Protein AF-0000000085615303 (afdb_homodimer)

Organism: NCBI:txid586396

Structure (mmCIF, N/CA/C/O backbone):
data_AF-0000000085615303-model_v1
#
loop_
_entity.id
_entity.type
_entity.pdbx_description
1 polymer 'Uncharacterized protein'
#
loop_
_atom_site.group_PDB
_atom_site.id
_atom_site.type_symbol
_atom_site.label_atom_id
_atom_site.label_alt_id
_atom_site.label_comp_id
_atom_site.label_asym_id
_atom_site.label_entity_id
_atom_site.label_seq_id
_atom_site.pdbx_PDB_ins_code
_atom_site.Cartn_x
_atom_site.Cartn_y
_atom_site.Cartn_z
_atom_site.occupancy
_atom_site.B_iso_or_equiv
_atom_site.auth_seq_id
_atom_site.auth_comp_id
_atom_site.auth_asym_id
_atom_site.auth_atom_id
_atom_site.pdbx_PDB_model_num
ATOM 1 N N . MET A 1 1 ? 1.818 19.531 19.047 1 39.28 1 MET A N 1
ATOM 2 C CA . MET A 1 1 ? 3.213 19.734 19.422 1 39.28 1 MET A CA 1
ATOM 3 C C . MET A 1 1 ? 4.152 19.234 18.328 1 39.28 1 MET A C 1
ATOM 5 O O . MET A 1 1 ? 3.898 18.188 17.719 1 39.28 1 MET A O 1
ATOM 9 N N . TRP A 1 2 ? 4.891 20.141 17.766 1 49.38 2 TRP A N 1
ATOM 10 C CA . TRP A 1 2 ? 5.887 19.844 16.75 1 49.38 2 TRP A CA 1
ATOM 11 C C . TRP A 1 2 ? 6.887 18.812 17.25 1 49.38 2 TRP A C 1
ATOM 13 O O . TRP A 1 2 ? 7.312 18.859 18.406 1 49.38 2 TRP A O 1
ATOM 23 N N . PRO A 1 3 ? 6.941 17.688 16.609 1 50.22 3 PRO A N 1
ATOM 24 C CA . PRO A 1 3 ? 7.973 16.781 17.141 1 50.22 3 PRO A CA 1
ATOM 25 C C . PRO A 1 3 ? 9.344 17.453 17.234 1 50.22 3 PRO A C 1
ATOM 27 O O . PRO A 1 3 ? 9.656 18.344 16.438 1 50.22 3 PRO A O 1
ATOM 30 N N . SER A 1 4 ? 9.836 17.531 18.406 1 48.78 4 SER A N 1
ATOM 31 C CA . SER A 1 4 ? 11.227 17.953 18.516 1 48.78 4 SER A CA 1
ATOM 32 C C . SER A 1 4 ? 12.055 17.438 17.344 1 48.78 4 SER A C 1
ATOM 34 O O . SER A 1 4 ? 11.781 16.359 16.812 1 48.78 4 SER A O 1
ATOM 36 N N . ALA A 1 5 ? 12.727 18.344 16.594 1 49.09 5 ALA A N 1
ATOM 37 C CA . ALA A 1 5 ? 13.609 18 15.484 1 49.09 5 ALA A CA 1
ATOM 38 C C . ALA A 1 5 ? 14.109 16.562 15.602 1 49.09 5 ALA A C 1
ATOM 40 O O . ALA A 1 5 ? 14.328 15.891 14.594 1 49.09 5 ALA A O 1
ATOM 41 N N . ASP A 1 6 ? 14.133 16.141 16.859 1 51.16 6 ASP A N 1
ATOM 42 C CA . ASP A 1 6 ? 14.758 14.859 17.141 1 51.16 6 ASP A CA 1
ATOM 43 C C . ASP A 1 6 ? 13.742 13.727 17.078 1 51.16 6 ASP A C 1
ATOM 45 O O . ASP A 1 6 ? 14.109 12.547 17.141 1 51.16 6 ASP A O 1
ATOM 49 N N . SER A 1 7 ? 12.445 14.117 17.203 1 57.41 7 SER A N 1
ATOM 50 C CA . SER A 1 7 ? 11.508 13.008 17.297 1 57.41 7 SER A CA 1
ATOM 51 C C . SER A 1 7 ? 10.781 12.789 15.977 1 57.41 7 SER A C 1
ATOM 53 O O . SER A 1 7 ? 10.219 13.727 15.414 1 57.41 7 SER A O 1
ATOM 55 N N . GLY A 1 8 ? 11.234 12.047 15.164 1 70.75 8 GLY A N 1
ATOM 56 C CA . GLY A 1 8 ? 10.742 11.641 13.852 1 70.75 8 GLY A CA 1
ATOM 57 C C . GLY A 1 8 ? 9.266 11.312 13.844 1 70.75 8 GLY A C 1
ATOM 58 O O . GLY A 1 8 ? 8.789 10.586 12.969 1 70.75 8 GLY A O 1
ATOM 59 N N . LEU A 1 9 ? 8.383 11.797 14.977 1 75.19 9 LEU A N 1
ATOM 60 C CA . LEU A 1 9 ? 6.969 11.445 15.047 1 75.19 9 LEU A CA 1
ATOM 61 C C . LEU A 1 9 ? 6.09 12.68 14.859 1 75.19 9 LEU A C 1
ATOM 63 O O . LEU A 1 9 ? 6.32 13.711 15.492 1 75.19 9 LEU A O 1
ATOM 67 N N . LEU A 1 10 ? 5.184 12.703 13.938 1 80.44 10 LE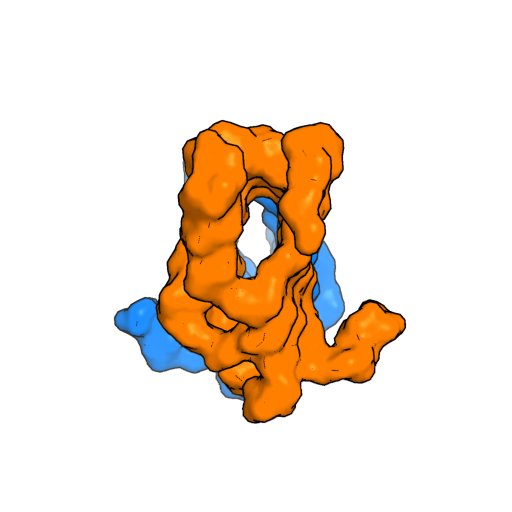U A N 1
ATOM 68 C CA . LEU A 1 10 ? 4.27 13.805 13.656 1 80.44 10 LEU A CA 1
ATOM 69 C C . LEU A 1 10 ? 2.828 13.312 13.586 1 80.44 10 LEU A C 1
ATOM 71 O O . LEU A 1 10 ? 2.557 12.266 13.008 1 80.44 10 LEU A O 1
ATOM 75 N N . GLN A 1 11 ? 1.933 13.969 14.391 1 78.25 11 GLN A N 1
ATOM 76 C CA . GLN A 1 11 ? 0.499 13.719 14.281 1 78.25 11 GLN A CA 1
ATOM 77 C C . GLN A 1 11 ? -0.22 14.922 13.672 1 78.25 11 GLN A C 1
ATOM 79 O O . GLN A 1 11 ? 0.031 16.062 14.055 1 78.25 11 GLN A O 1
ATOM 84 N N . ILE A 1 12 ? -0.945 14.656 12.586 1 78 12 ILE A N 1
ATOM 85 C CA . ILE A 1 12 ? -1.682 15.758 11.977 1 78 12 ILE A CA 1
ATOM 86 C C . ILE A 1 12 ? -3.172 15.422 11.93 1 78 12 ILE A C 1
ATOM 88 O O . ILE A 1 12 ? -3.547 14.266 11.719 1 78 12 ILE A O 1
ATOM 92 N N . GLU A 1 13 ? -4.141 16.266 12.414 1 66.31 13 GLU A N 1
ATOM 93 C CA . GLU A 1 13 ? -5.59 16.094 12.336 1 66.31 13 GLU A CA 1
ATOM 94 C C . GLU A 1 13 ? -6.109 16.391 10.938 1 66.31 13 GLU A C 1
ATOM 96 O O . GLU A 1 13 ? -7.07 15.766 10.484 1 66.31 13 GLU A O 1
ATOM 101 N N . VAL A 1 14 ? -5.672 17.562 10.312 1 63.22 14 VAL A N 1
ATOM 102 C CA . VAL A 1 14 ? -6.164 17.938 8.992 1 63.22 14 VAL A CA 1
ATOM 103 C C . VAL A 1 14 ? -4.984 18.25 8.078 1 63.22 14 VAL A C 1
ATOM 105 O O . VAL A 1 14 ? -3.957 18.766 8.523 1 63.22 14 VAL A O 1
ATOM 108 N N . ILE A 1 15 ? -5.051 17.781 6.809 1 61.06 15 ILE A N 1
ATOM 109 C CA . ILE A 1 15 ? -4.031 17.922 5.773 1 61.06 15 ILE A CA 1
ATOM 110 C C . ILE A 1 15 ? -3.516 19.359 5.754 1 61.06 15 ILE A C 1
ATOM 112 O O . ILE A 1 15 ? -2.309 19.578 5.648 1 61.06 15 ILE A O 1
ATOM 116 N N . ASP A 1 16 ? -4.504 20.25 5.852 1 61.53 16 ASP A N 1
ATOM 117 C CA . ASP A 1 16 ? -4.113 21.656 5.738 1 61.53 16 ASP A CA 1
ATOM 118 C C . ASP A 1 16 ? -3.123 22.047 6.832 1 61.53 16 ASP A C 1
ATOM 120 O O . ASP A 1 16 ? -2.348 22.984 6.672 1 61.53 16 ASP A O 1
ATOM 124 N N . SER A 1 17 ? -3.025 21.141 7.66 1 64.69 17 SER A N 1
ATOM 125 C CA . SER A 1 17 ? -2.279 21.469 8.867 1 64.69 17 SER A CA 1
ATOM 126 C C . SER A 1 17 ? -0.78 21.281 8.664 1 64.69 17 SER A C 1
ATOM 128 O O . SER A 1 17 ? 0.029 22 9.258 1 64.69 17 SER A O 1
ATOM 130 N N . LEU A 1 18 ? -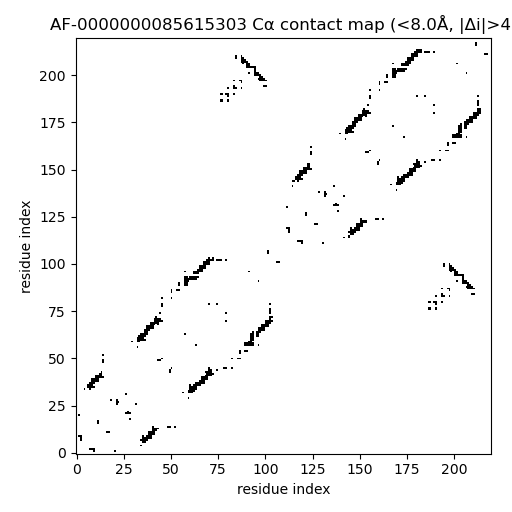0.361 20.422 7.699 1 72.69 18 LEU A N 1
ATOM 131 C CA . LEU A 1 18 ? 1.067 20.141 7.602 1 72.69 18 LEU A CA 1
ATOM 132 C C . LEU A 1 18 ? 1.823 21.359 7.066 1 72.69 18 LEU A C 1
ATOM 134 O O . LEU A 1 18 ? 2.848 21.75 7.629 1 72.69 18 LEU A O 1
ATOM 138 N N . GLN A 1 19 ? 1.248 21.938 6.039 1 71.94 19 GLN A N 1
ATOM 139 C CA . GLN A 1 19 ? 1.892 23.125 5.484 1 71.94 19 GLN A CA 1
ATOM 140 C C . GLN A 1 19 ? 1.914 24.266 6.5 1 71.94 19 GLN A C 1
ATOM 142 O O . GLN A 1 19 ? 2.936 24.938 6.668 1 71.94 19 GLN A O 1
ATOM 147 N N . LEU A 1 20 ? 0.772 24.422 7.098 1 73.12 20 LEU A N 1
ATOM 148 C CA . LEU A 1 20 ? 0.67 25.469 8.102 1 73.12 20 LEU A CA 1
ATOM 149 C C . LEU A 1 20 ? 1.646 25.234 9.242 1 73.12 20 LEU A C 1
ATOM 151 O O . LEU A 1 20 ? 2.299 26.172 9.719 1 73.12 20 LEU A O 1
ATOM 155 N N . LEU A 1 21 ? 1.754 23.984 9.57 1 73.88 21 LEU A N 1
ATOM 156 C CA . LEU A 1 21 ? 2.648 23.609 10.656 1 73.88 21 LEU A CA 1
ATOM 157 C C . LEU A 1 21 ? 4.102 23.875 10.281 1 73.88 21 LEU A C 1
ATOM 159 O O . LEU A 1 21 ? 4.852 24.469 11.062 1 73.88 21 LEU A O 1
ATOM 163 N N . LEU A 1 22 ? 4.488 23.547 9.094 1 79.69 22 LEU A N 1
ATOM 164 C CA . LEU A 1 22 ? 5.863 23.734 8.656 1 79.69 22 LEU A CA 1
ATOM 165 C C . LEU A 1 22 ? 6.18 25.219 8.5 1 79.69 22 LEU A C 1
ATOM 167 O O . LEU A 1 22 ? 7.266 25.672 8.875 1 79.69 22 LEU A O 1
ATOM 171 N N . GLU A 1 23 ? 5.246 25.922 8.031 1 78.81 23 GLU A N 1
ATOM 172 C CA . GLU A 1 23 ? 5.426 27.359 7.887 1 78.81 23 GLU A CA 1
ATOM 173 C C . GLU A 1 23 ? 5.562 28.031 9.25 1 78.81 23 GLU A C 1
ATOM 175 O O . GLU A 1 23 ? 6.418 28.906 9.43 1 78.81 23 GLU A O 1
ATOM 180 N N . ALA A 1 24 ? 4.73 27.625 10.125 1 77.31 24 ALA A N 1
ATOM 181 C CA . ALA A 1 24 ? 4.754 28.203 11.469 1 77.31 24 ALA A CA 1
ATOM 182 C C . ALA A 1 24 ? 6.09 27.938 12.156 1 77.31 24 ALA A C 1
ATOM 184 O O . ALA A 1 24 ? 6.598 28.781 12.891 1 77.31 24 ALA A O 1
ATOM 185 N N . GLU A 1 25 ? 6.711 26.828 11.836 1 78.38 25 GLU A N 1
ATOM 186 C CA . GLU A 1 25 ? 7.953 26.422 12.484 1 78.38 25 GLU A CA 1
ATOM 187 C C . GLU A 1 25 ? 9.172 26.891 11.695 1 78.38 25 GLU A C 1
ATOM 189 O O . GLU A 1 25 ? 10.297 26.812 12.18 1 78.38 25 GLU A O 1
ATOM 194 N N . GLY A 1 26 ? 8.844 27.391 10.508 1 83.06 26 GLY A N 1
ATOM 195 C CA . GLY A 1 26 ? 9.945 27.828 9.664 1 83.06 26 GLY A CA 1
ATOM 196 C C . GLY A 1 26 ? 10.812 26.688 9.172 1 83.06 26 GLY A C 1
ATOM 197 O O . GLY A 1 26 ? 12.031 26.844 9.016 1 83.06 26 GLY A O 1
ATOM 198 N N . VAL A 1 27 ? 10.328 25.562 9.203 1 80.19 27 VAL A N 1
ATOM 199 C CA . VAL A 1 27 ? 11.07 24.391 8.758 1 80.19 27 VAL A CA 1
ATOM 200 C C . VAL A 1 27 ? 10.703 24.062 7.309 1 80.19 27 VAL A C 1
ATOM 202 O O . VAL A 1 27 ? 9.523 23.922 6.98 1 80.19 27 VAL A O 1
ATOM 205 N N . PRO A 1 28 ? 11.734 24.016 6.496 1 84.25 28 PRO A N 1
ATOM 206 C CA . PRO A 1 28 ? 11.43 23.562 5.137 1 84.25 28 PRO A CA 1
ATOM 207 C C . PRO A 1 28 ? 10.898 22.125 5.094 1 84.25 28 PRO A C 1
ATOM 209 O O . PRO A 1 28 ? 11.383 21.266 5.832 1 84.25 28 PRO A O 1
ATOM 212 N N . ALA A 1 29 ? 9.914 21.922 4.258 1 79.19 29 ALA A N 1
ATOM 213 C CA . ALA A 1 29 ? 9.281 20.609 4.141 1 79.19 29 ALA A CA 1
ATOM 214 C C . ALA A 1 29 ? 10.32 19.531 3.83 1 79.19 29 ALA A C 1
ATOM 216 O O . ALA A 1 29 ? 10.312 18.469 4.441 1 79.19 29 ALA A O 1
ATOM 217 N N . ALA A 1 30 ? 11.219 19.859 2.926 1 81.31 30 ALA A N 1
ATOM 218 C CA . ALA A 1 30 ? 12.227 18.891 2.496 1 81.31 30 ALA A CA 1
ATOM 219 C C . ALA A 1 30 ? 13.086 18.438 3.672 1 81.31 30 ALA A C 1
ATOM 221 O O . ALA A 1 30 ? 13.383 17.25 3.812 1 81.31 30 ALA A O 1
ATOM 222 N N . SER A 1 31 ? 13.469 19.359 4.445 1 84.12 31 SER A N 1
ATOM 223 C CA . SER A 1 31 ? 14.281 19.047 5.613 1 84.12 31 SER A CA 1
ATOM 224 C C . SER A 1 31 ? 13.5 18.234 6.633 1 84.12 31 SER A C 1
ATOM 226 O O . SER A 1 31 ? 14.039 17.312 7.25 1 84.12 31 SER A O 1
ATOM 228 N N . PHE A 1 32 ? 12.273 18.594 6.73 1 83.44 32 PHE A N 1
ATOM 229 C CA . PHE A 1 32 ? 11.414 17.906 7.688 1 83.44 32 PHE A CA 1
ATOM 230 C C . PHE A 1 32 ? 11.242 16.438 7.301 1 83.44 32 PHE A C 1
ATOM 232 O O . PHE A 1 32 ? 11.453 15.539 8.125 1 83.44 32 PH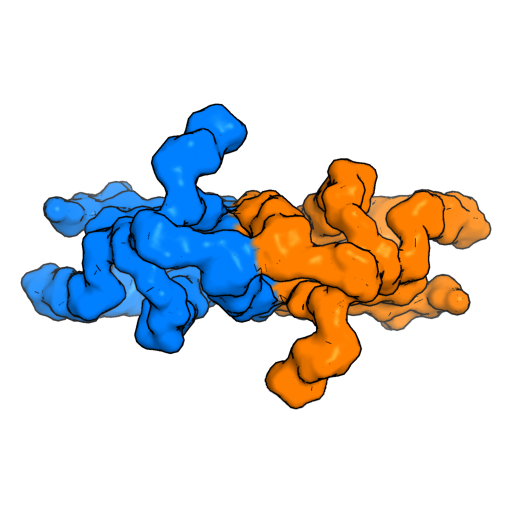E A O 1
ATOM 239 N N . PHE A 1 33 ? 11.031 16.203 6.117 1 86.44 33 PHE A N 1
ATOM 240 C CA . PHE A 1 33 ? 10.688 14.859 5.68 1 86.44 33 PHE A CA 1
ATOM 241 C C . PHE A 1 33 ? 11.922 13.969 5.625 1 86.44 33 PHE A C 1
ATOM 243 O O . PHE A 1 33 ? 11.812 12.742 5.684 1 86.44 33 PHE A O 1
ATOM 250 N N . GLN A 1 34 ? 13.023 14.602 5.551 1 86.44 34 GLN A N 1
ATOM 251 C CA . GLN A 1 34 ? 14.258 13.828 5.555 1 86.44 34 GLN A CA 1
ATOM 252 C C . GLN A 1 34 ? 14.461 13.117 6.887 1 86.44 34 GLN A C 1
ATOM 254 O O . GLN A 1 34 ? 15.18 12.117 6.961 1 86.44 34 GLN A O 1
ATOM 259 N N . CYS A 1 35 ? 13.789 13.688 7.93 1 87.75 35 CYS A N 1
ATOM 260 C CA . CYS A 1 35 ? 14.031 13.133 9.258 1 87.75 35 CYS A CA 1
ATOM 261 C C . CYS A 1 35 ? 12.766 12.492 9.812 1 87.75 35 CYS A C 1
ATOM 263 O O . CYS A 1 35 ? 12.773 11.961 10.93 1 87.75 35 CYS A O 1
ATOM 265 N N . LEU A 1 36 ? 11.758 12.516 9.125 1 89.88 36 LEU A N 1
ATOM 266 C CA . LEU A 1 36 ? 10.477 12.016 9.609 1 89.88 36 LEU A CA 1
ATOM 267 C C . LEU A 1 36 ? 10.484 10.5 9.719 1 89.88 36 LEU A C 1
ATOM 269 O O . LEU A 1 36 ? 10.844 9.805 8.758 1 89.88 36 LEU A O 1
ATOM 273 N N . GLU A 1 37 ? 10.094 9.992 10.875 1 93.5 37 GLU A N 1
ATOM 274 C CA . GLU A 1 37 ? 10.094 8.547 11.094 1 93.5 37 GLU A CA 1
ATOM 275 C C . GLU A 1 37 ? 8.672 8.008 11.227 1 93.5 37 GLU A C 1
ATOM 277 O O . GLU A 1 37 ? 8.398 6.875 10.82 1 93.5 37 GLU A O 1
ATOM 282 N N . GLU A 1 38 ? 7.805 8.766 11.852 1 93.5 38 GLU A N 1
ATOM 283 C CA . GLU A 1 38 ? 6.422 8.344 12.055 1 93.5 38 GLU A CA 1
ATOM 284 C C . GLU A 1 38 ? 5.457 9.508 11.852 1 93.5 38 GLU A C 1
ATOM 286 O O . GLU A 1 38 ? 5.727 10.633 12.289 1 93.5 38 GLU A O 1
ATOM 291 N N . LEU A 1 39 ? 4.402 9.297 11.156 1 91.62 39 LEU A N 1
ATOM 292 C CA . LEU A 1 39 ? 3.348 10.273 10.922 1 91.62 39 LEU A CA 1
ATOM 293 C C . LEU A 1 39 ? 1.972 9.656 11.141 1 91.62 39 LEU A C 1
ATOM 295 O O . LEU A 1 39 ? 1.726 8.516 10.727 1 91.62 39 LEU A O 1
ATOM 299 N N . CYS A 1 40 ? 1.11 10.398 11.805 1 90.5 40 CYS A N 1
ATOM 300 C CA . CYS A 1 40 ? -0.276 9.984 11.992 1 90.5 40 CYS A CA 1
ATOM 301 C C . CYS A 1 40 ? -1.236 11.023 11.422 1 90.5 40 CYS A C 1
ATOM 303 O O . CYS A 1 40 ? -1.195 12.195 11.812 1 90.5 40 CYS A O 1
ATOM 305 N N . MET A 1 41 ? -2.012 10.562 10.492 1 90.19 41 MET A N 1
ATOM 306 C CA . MET A 1 41 ? -3.082 11.391 9.938 1 90.19 41 MET A CA 1
ATOM 307 C C . MET A 1 41 ? -4.438 10.969 10.492 1 90.19 41 MET A C 1
ATOM 309 O O . MET A 1 41 ? -4.875 9.836 10.273 1 90.19 41 MET A O 1
ATOM 313 N N . ASN A 1 42 ? -5.039 11.867 11.18 1 88.44 42 ASN A N 1
ATOM 314 C CA . ASN A 1 42 ? -6.34 11.586 11.789 1 88.44 42 ASN A CA 1
ATOM 315 C C . ASN A 1 42 ? -7.477 12.211 10.984 1 88.44 42 ASN A C 1
ATOM 317 O O . ASN A 1 42 ? -7.324 13.297 10.43 1 88.44 42 ASN A O 1
ATOM 321 N N . GLY A 1 43 ? -8.539 11.516 11.023 1 88.12 43 GLY A N 1
ATOM 322 C CA . GLY A 1 43 ? -9.742 12.086 10.453 1 88.12 43 GLY A CA 1
ATOM 323 C C . GLY A 1 43 ? -9.68 12.219 8.945 1 88.12 43 GLY A C 1
ATOM 324 O O . GLY A 1 43 ? -10.203 13.18 8.375 1 88.12 43 GLY A O 1
ATOM 325 N N . CYS A 1 44 ? -9.016 11.32 8.258 1 91.19 44 CYS A N 1
ATOM 326 C CA . CYS A 1 44 ? -8.906 11.359 6.805 1 91.19 44 CYS A CA 1
ATOM 327 C C . CYS A 1 44 ? -10.258 11.125 6.148 1 91.19 44 CYS A C 1
ATOM 329 O O . CYS A 1 44 ? -10.969 10.18 6.5 1 91.19 44 CYS A O 1
ATOM 331 N N . GLN A 1 45 ? -10.594 11.953 5.16 1 91.75 45 GLN A N 1
ATOM 332 C CA . GLN A 1 45 ? -11.906 11.898 4.52 1 91.75 45 GLN A CA 1
ATOM 333 C C . GLN A 1 45 ? -11.805 11.352 3.102 1 91.75 45 GLN A C 1
ATOM 335 O O . GLN A 1 45 ? -12.797 11.32 2.367 1 91.75 45 GLN A O 1
ATOM 340 N N . GLY A 1 46 ? -10.609 10.984 2.662 1 92.25 46 GLY A N 1
ATOM 341 C CA . GLY A 1 46 ? -10.438 10.383 1.347 1 92.25 46 GLY A CA 1
ATOM 342 C C . GLY A 1 46 ? -10.352 11.414 0.232 1 92.25 46 GLY A C 1
ATOM 343 O O . GLY A 1 46 ? -10.68 11.117 -0.918 1 92.25 46 GLY A O 1
ATOM 344 N N . THR A 1 47 ? -9.953 12.578 0.556 1 91.62 47 THR A N 1
ATOM 345 C CA . THR A 1 47 ? -9.883 13.633 -0.451 1 91.62 47 THR A CA 1
ATOM 346 C C . THR A 1 47 ? -8.594 13.523 -1.26 1 91.62 47 THR A C 1
ATOM 348 O O . THR A 1 47 ? -7.621 12.922 -0.808 1 91.62 47 THR A O 1
ATOM 351 N N . GLN A 1 48 ? -8.617 14.203 -2.449 1 92.81 48 GLN A N 1
ATOM 352 C CA . GLN A 1 48 ? -7.43 14.234 -3.293 1 92.81 48 GLN A CA 1
ATOM 353 C C . GLN A 1 48 ? -6.281 14.953 -2.596 1 92.81 48 GLN A C 1
ATOM 355 O O . GLN A 1 48 ? -5.117 14.578 -2.754 1 92.81 48 GLN A O 1
ATOM 360 N N . VAL A 1 49 ? -6.594 15.984 -1.953 1 89.88 49 VAL A N 1
ATOM 361 C CA . VAL A 1 49 ? -5.566 16.734 -1.237 1 89.88 49 VAL A CA 1
ATOM 362 C C . VAL A 1 49 ? -4.859 15.812 -0.24 1 89.88 49 VAL A C 1
ATOM 364 O O . VAL A 1 49 ? -3.637 15.859 -0.1 1 89.88 49 VAL A O 1
ATOM 367 N N . GLU A 1 50 ? -5.598 14.984 0.433 1 91.44 50 GLU A N 1
ATOM 368 C CA . GLU A 1 50 ? -5.035 14.039 1.389 1 91.44 50 GLU A CA 1
ATOM 369 C C . GLU A 1 50 ? -4.199 12.977 0.683 1 91.44 50 GLU A C 1
ATOM 371 O O . GLU A 1 50 ? -3.111 12.625 1.147 1 91.44 50 GLU A O 1
ATOM 376 N N . LEU A 1 51 ? -4.684 12.578 -0.398 1 94.19 51 LEU A N 1
ATOM 377 C CA . LEU A 1 51 ? -3.926 11.617 -1.196 1 94.19 51 LEU A CA 1
ATOM 378 C C . LEU A 1 51 ? -2.588 12.203 -1.63 1 94.19 51 LEU A C 1
ATOM 380 O O . LEU A 1 51 ? -1.554 11.539 -1.544 1 94.19 51 LEU A O 1
ATOM 384 N N . ASP A 1 52 ? -2.59 13.383 -2.035 1 91.44 52 ASP A N 1
ATOM 385 C CA . ASP A 1 52 ? -1.369 14.055 -2.463 1 91.44 52 ASP A CA 1
ATOM 386 C C . ASP A 1 52 ? -0.382 14.195 -1.305 1 91.44 52 ASP A C 1
ATOM 388 O O . ASP A 1 52 ? 0.83 14.078 -1.498 1 91.44 52 ASP A O 1
ATOM 392 N N . LEU A 1 53 ? -0.913 14.453 -0.18 1 90.25 53 LEU A N 1
ATOM 393 C CA . LEU A 1 53 ? -0.043 14.547 0.988 1 90.25 53 LEU A CA 1
ATOM 394 C C . LEU A 1 53 ? 0.611 13.203 1.29 1 90.25 53 LEU A C 1
ATOM 396 O O . LEU A 1 53 ? 1.815 13.141 1.545 1 90.25 53 LEU A O 1
ATOM 400 N N . VAL A 1 54 ? -0.196 12.172 1.308 1 94.12 54 VAL A N 1
ATOM 401 C CA . VAL A 1 54 ? 0.344 10.844 1.548 1 94.12 54 VAL A CA 1
ATOM 402 C C . VAL A 1 54 ? 1.449 10.539 0.538 1 94.12 54 VAL A C 1
ATOM 404 O O . VAL A 1 54 ? 2.545 10.117 0.915 1 94.12 54 VAL A O 1
ATOM 407 N N . ARG A 1 55 ? 1.16 10.789 -0.728 1 95.25 55 ARG A N 1
ATOM 408 C CA . ARG A 1 55 ? 2.148 10.562 -1.778 1 95.25 55 ARG A CA 1
ATOM 409 C C . ARG A 1 55 ? 3.439 11.32 -1.485 1 95.25 55 ARG A C 1
ATOM 411 O O . ARG A 1 55 ? 4.531 10.742 -1.556 1 95.25 55 ARG A O 1
ATOM 418 N N . TRP A 1 56 ? 3.291 12.508 -1.195 1 91.69 56 TRP A N 1
ATOM 419 C CA . TRP A 1 56 ? 4.453 13.352 -0.935 1 91.69 56 TRP A CA 1
ATOM 420 C C . TRP A 1 56 ? 5.262 12.812 0.242 1 91.69 56 TRP A C 1
ATOM 422 O O . TRP A 1 56 ? 6.484 12.68 0.154 1 91.69 56 TRP A O 1
ATOM 432 N N . VAL A 1 57 ? 4.613 12.516 1.304 1 91.69 57 VAL A N 1
ATOM 433 C CA . VAL A 1 57 ? 5.289 12.078 2.52 1 91.69 57 VAL A CA 1
ATOM 434 C C . VAL A 1 57 ? 6.043 10.773 2.25 1 91.69 57 VAL A C 1
ATOM 436 O O . VAL A 1 57 ? 7.242 10.68 2.523 1 91.69 57 VAL A O 1
ATOM 439 N N . ILE A 1 58 ? 5.363 9.773 1.657 1 95.94 58 ILE A N 1
ATOM 440 C CA . ILE A 1 58 ? 5.965 8.445 1.542 1 95.94 58 ILE A CA 1
ATOM 441 C C . ILE A 1 58 ? 7.086 8.477 0.505 1 95.94 58 ILE A C 1
ATOM 443 O O . ILE A 1 58 ? 8.055 7.727 0.611 1 95.94 58 ILE A O 1
ATOM 447 N N . THR A 1 59 ? 7.008 9.391 -0.492 1 95.62 59 THR A N 1
ATOM 448 C CA . THR A 1 59 ? 8.031 9.445 -1.529 1 95.62 59 THR A CA 1
ATOM 449 C C . THR A 1 59 ? 9.195 10.328 -1.094 1 95.62 59 THR A C 1
ATOM 451 O O . THR A 1 59 ? 10.273 10.289 -1.702 1 95.62 59 THR A O 1
ATOM 454 N N . SER A 1 60 ? 9.023 11.062 -0.018 1 92.25 60 SER A N 1
ATOM 455 C CA . SER A 1 60 ? 10.062 12.031 0.327 1 92.25 60 SER A CA 1
ATOM 456 C C . SER A 1 60 ? 10.742 11.664 1.641 1 92.25 60 SER A C 1
ATOM 458 O O . SER A 1 60 ? 11.812 12.203 1.962 1 92.25 60 SER A O 1
ATOM 460 N N . SER A 1 61 ? 10.133 10.828 2.361 1 93.62 61 SER A N 1
ATOM 461 C CA . SER A 1 61 ? 10.641 10.531 3.693 1 93.62 61 SER A CA 1
ATOM 462 C C . SER A 1 61 ? 11.516 9.273 3.686 1 93.62 61 SER A C 1
ATOM 464 O O . SER A 1 61 ? 11.016 8.164 3.883 1 93.62 61 SER A O 1
ATOM 466 N N . ARG A 1 62 ? 12.75 9.461 3.672 1 94.88 62 ARG A N 1
ATOM 467 C CA . ARG A 1 62 ? 13.695 8.359 3.508 1 94.88 62 ARG A CA 1
ATOM 468 C C . ARG A 1 62 ? 13.859 7.574 4.805 1 94.88 62 ARG A C 1
ATOM 470 O O . ARG A 1 62 ? 14.367 6.453 4.797 1 94.88 62 ARG A O 1
ATOM 477 N N . ARG A 1 63 ? 13.438 8.125 5.859 1 95.44 63 ARG A N 1
ATOM 478 C CA . ARG A 1 63 ? 13.602 7.461 7.152 1 95.44 63 ARG A CA 1
ATOM 479 C C . ARG A 1 63 ? 12.258 6.984 7.691 1 95.44 63 ARG A C 1
ATOM 481 O O . ARG A 1 63 ? 12.172 6.484 8.812 1 95.44 63 ARG A O 1
ATOM 488 N N . LEU A 1 64 ? 11.234 7.168 6.973 1 95.81 64 LEU A N 1
ATOM 489 C CA . LEU A 1 64 ? 9.898 6.805 7.426 1 95.81 64 LEU A CA 1
ATOM 490 C C . LEU A 1 64 ? 9.836 5.324 7.789 1 95.81 64 LEU A C 1
ATOM 492 O O . LEU A 1 64 ? 10.312 4.473 7.039 1 95.81 64 LEU A O 1
ATOM 496 N N . ARG A 1 65 ? 9.25 5.066 8.922 1 96.94 65 ARG A N 1
ATOM 497 C CA . ARG A 1 65 ? 9.039 3.691 9.367 1 96.94 65 ARG A CA 1
ATOM 498 C C . ARG A 1 65 ? 7.555 3.344 9.383 1 96.94 65 ARG A C 1
ATOM 500 O O . ARG A 1 65 ? 7.168 2.225 9.047 1 96.94 65 ARG A O 1
ATOM 507 N N . ARG A 1 66 ? 6.801 4.402 9.812 1 96.19 66 ARG A N 1
ATOM 508 C CA . ARG A 1 66 ? 5.371 4.133 9.922 1 96.19 66 ARG A CA 1
ATOM 509 C C . ARG A 1 66 ? 4.555 5.379 9.586 1 96.19 66 ARG A C 1
ATOM 511 O O . ARG A 1 66 ? 4.867 6.477 10.055 1 96.19 66 ARG A O 1
ATOM 518 N N . MET A 1 67 ? 3.545 5.234 8.836 1 95.62 67 MET A N 1
ATOM 519 C CA . MET A 1 67 ? 2.496 6.227 8.617 1 95.62 67 MET A CA 1
ATOM 520 C C . MET A 1 67 ? 1.125 5.648 8.953 1 95.62 67 MET A C 1
ATOM 522 O O . MET A 1 67 ? 0.728 4.621 8.398 1 95.62 67 MET A O 1
ATOM 526 N N . TYR A 1 68 ? 0.487 6.266 9.836 1 94 68 TYR A N 1
ATOM 527 C CA . TYR A 1 68 ? -0.864 5.883 10.234 1 94 68 TYR A CA 1
ATOM 528 C C . TYR A 1 68 ? -1.901 6.781 9.57 1 94 68 TYR A C 1
ATOM 530 O O . TYR A 1 68 ? -1.811 8.008 9.648 1 94 68 TYR A O 1
ATOM 538 N N . ILE A 1 69 ? -2.771 6.16 8.961 1 95.06 69 ILE A N 1
ATOM 539 C CA . ILE A 1 69 ? -3.898 6.859 8.352 1 95.06 69 ILE A CA 1
ATOM 540 C C . ILE A 1 69 ? -5.199 6.422 9.023 1 95.06 69 ILE A C 1
ATOM 542 O O . ILE A 1 69 ? -5.652 5.293 8.836 1 95.06 69 ILE A O 1
ATOM 546 N N . LYS A 1 70 ? -5.781 7.246 9.82 1 93.56 70 LYS A N 1
ATOM 547 C CA . LYS A 1 70 ? -7.066 6.996 10.461 1 93.56 70 LYS A CA 1
ATOM 548 C C . LYS A 1 70 ? -8.203 7.672 9.703 1 93.56 70 LYS A C 1
ATOM 550 O O . LYS A 1 70 ? -8.312 8.898 9.703 1 93.56 70 LYS A O 1
ATOM 555 N N . MET A 1 71 ? -8.984 6.883 9.188 1 93.19 71 MET A N 1
ATOM 556 C CA . MET A 1 71 ? -10.07 7.395 8.367 1 93.19 71 MET A CA 1
ATOM 557 C C . MET A 1 71 ? -11.219 7.906 9.234 1 93.19 71 MET A C 1
ATOM 559 O O . MET A 1 71 ? -11.453 7.387 10.328 1 93.19 71 MET A O 1
ATOM 563 N N . ALA A 1 72 ? -11.812 8.891 8.703 1 92.56 72 ALA A N 1
ATOM 564 C CA . ALA A 1 72 ? -12.992 9.406 9.391 1 92.56 72 ALA A CA 1
ATOM 565 C C . ALA A 1 72 ? -14.062 8.328 9.531 1 92.56 72 ALA A C 1
ATOM 567 O O . ALA A 1 72 ? -14.211 7.477 8.648 1 92.56 72 ALA A O 1
ATOM 568 N N . ASP A 1 73 ? -14.914 8.406 10.461 1 90.44 73 ASP A N 1
ATOM 569 C CA . ASP A 1 73 ? -15.898 7.391 10.82 1 90.44 73 ASP A CA 1
ATOM 570 C C . ASP A 1 73 ? -16.969 7.258 9.734 1 90.44 73 ASP A C 1
ATOM 572 O O . ASP A 1 73 ? -17.578 6.203 9.586 1 90.44 73 ASP A O 1
ATOM 576 N N . ILE A 1 74 ? -17.188 8.336 9.047 1 91.62 74 ILE A N 1
ATOM 577 C CA . ILE A 1 74 ? -18.281 8.359 8.07 1 91.62 74 ILE A CA 1
ATOM 578 C C . ILE A 1 74 ? -17.891 7.543 6.844 1 91.62 74 ILE A C 1
ATOM 580 O O . ILE A 1 74 ? -18.75 7.191 6.031 1 91.62 74 ILE A O 1
ATOM 584 N N . LEU A 1 75 ? -16.594 7.242 6.691 1 93.38 75 LEU A N 1
ATOM 585 C CA . LEU A 1 75 ? -16.125 6.516 5.516 1 93.38 75 LEU A CA 1
ATOM 586 C C . LEU A 1 75 ? -16.312 5.016 5.695 1 93.38 75 LEU A C 1
ATOM 588 O O . LEU A 1 75 ? -16.203 4.496 6.809 1 93.38 75 LEU A O 1
ATOM 592 N N . ASP A 1 76 ? -16.609 4.391 4.574 1 93.56 76 ASP A N 1
ATOM 593 C CA . ASP A 1 76 ? -16.781 2.939 4.598 1 93.56 76 ASP A CA 1
ATOM 594 C C . ASP A 1 76 ? -15.664 2.248 3.814 1 93.56 76 ASP A C 1
ATOM 596 O O . ASP A 1 76 ? -14.719 2.896 3.375 1 93.56 76 ASP A O 1
ATOM 600 N N . SER A 1 77 ? -15.766 0.95 3.76 1 93.12 77 SER A N 1
ATOM 601 C CA . SER A 1 77 ? -14.711 0.144 3.156 1 93.12 77 SER A CA 1
ATOM 602 C C . SER A 1 77 ? -14.555 0.457 1.672 1 93.12 77 SER A C 1
ATOM 604 O O . SER A 1 77 ? -13.469 0.304 1.109 1 93.12 77 SER A O 1
ATOM 606 N N . ARG A 1 78 ? -15.648 0.891 1.044 1 93.5 78 ARG A N 1
ATOM 607 C CA . ARG A 1 78 ? -15.57 1.267 -0.363 1 93.5 78 ARG A CA 1
ATOM 608 C C . ARG A 1 78 ? -14.664 2.479 -0.556 1 93.5 78 ARG A C 1
ATOM 610 O O . ARG A 1 78 ? -13.789 2.475 -1.425 1 93.5 78 ARG A O 1
ATOM 617 N N . GLU A 1 79 ? -14.867 3.441 0.262 1 94.25 79 GLU A N 1
ATOM 618 C CA . GLU A 1 79 ? -14.039 4.641 0.195 1 94.25 79 GLU A CA 1
ATOM 619 C C . GLU A 1 79 ? -12.602 4.344 0.616 1 94.25 79 GLU A C 1
ATOM 621 O O . GLU A 1 79 ? -11.656 4.895 0.048 1 94.25 79 GLU A O 1
ATOM 626 N N . GLY A 1 80 ? -12.5 3.482 1.554 1 94.62 80 GLY A N 1
ATOM 627 C CA . GLY A 1 80 ? -11.172 3.043 1.959 1 94.62 80 GLY A CA 1
ATOM 628 C C . GLY A 1 80 ? -10.414 2.338 0.851 1 94.62 80 GLY A C 1
ATOM 629 O O . GLY A 1 80 ? -9.227 2.594 0.646 1 94.62 80 GLY A O 1
ATOM 630 N N . PHE A 1 81 ? -11.109 1.543 0.146 1 94.81 81 PHE A N 1
ATOM 631 C CA . PHE A 1 81 ? -10.5 0.82 -0.963 1 94.81 81 PHE A CA 1
ATOM 632 C C . PHE A 1 81 ? -10.023 1.785 -2.041 1 94.81 81 PHE A C 1
ATOM 634 O O . PHE A 1 81 ? -8.898 1.662 -2.539 1 94.81 81 PHE A O 1
ATOM 641 N N . LYS A 1 82 ? -10.82 2.695 -2.369 1 95.31 82 LYS A N 1
ATOM 642 C CA . LYS A 1 82 ? -10.445 3.695 -3.365 1 95.31 82 LYS A CA 1
ATOM 643 C C . LYS A 1 82 ? -9.172 4.43 -2.955 1 95.31 82 LYS A C 1
ATOM 645 O O . LYS A 1 82 ? -8.305 4.688 -3.791 1 95.31 82 LYS A O 1
ATOM 650 N N . PHE A 1 83 ? -9.125 4.68 -1.72 1 96.75 83 PHE A N 1
ATOM 651 C CA . PHE A 1 83 ? -7.977 5.41 -1.19 1 96.75 83 PHE A CA 1
ATOM 652 C C . PHE A 1 83 ? -6.719 4.547 -1.236 1 96.75 83 PHE A C 1
ATOM 654 O O . PHE A 1 83 ? -5.688 4.973 -1.76 1 96.75 83 PHE A O 1
ATOM 661 N N . LEU A 1 84 ? -6.836 3.338 -0.722 1 97.44 84 LEU A N 1
ATOM 662 C CA . LEU A 1 84 ? -5.668 2.477 -0.59 1 97.44 84 LEU A CA 1
ATOM 663 C C . LEU A 1 84 ? -5.191 1.993 -1.956 1 97.44 84 LEU A C 1
ATOM 665 O O . LEU A 1 84 ? -3.998 1.754 -2.152 1 97.44 84 LEU A O 1
ATOM 669 N N . LYS A 1 85 ? -6.113 1.907 -2.91 1 96.75 85 LYS A N 1
ATOM 670 C CA . LYS A 1 85 ? -5.719 1.542 -4.27 1 96.75 85 LYS A CA 1
ATOM 671 C C . LYS A 1 85 ? -4.715 2.539 -4.836 1 96.75 85 LYS A C 1
ATOM 673 O O . LYS A 1 85 ? -3.816 2.16 -5.594 1 96.75 85 LYS A O 1
ATOM 678 N N . GLU A 1 86 ? -4.848 3.756 -4.562 1 97.25 86 GLU A N 1
ATOM 679 C CA . GLU A 1 86 ? -3.893 4.777 -4.984 1 97.25 86 GLU A CA 1
ATOM 680 C C . GLU A 1 86 ? -2.604 4.695 -4.172 1 97.25 86 GLU A C 1
ATOM 682 O O . GLU A 1 86 ? -1.506 4.746 -4.73 1 97.25 86 GLU A O 1
ATOM 687 N N . VAL A 1 87 ? -2.777 4.508 -2.883 1 98.06 87 VAL A N 1
ATOM 688 C CA . VAL A 1 87 ? -1.629 4.539 -1.982 1 98.06 87 VAL A CA 1
ATOM 689 C C . VAL A 1 87 ? -0.657 3.42 -2.346 1 98.06 87 VAL A C 1
ATOM 691 O O . VAL A 1 87 ? 0.562 3.607 -2.303 1 98.06 87 VAL A O 1
ATOM 694 N N . THR A 1 88 ? -1.207 2.238 -2.715 1 98.12 88 THR A N 1
ATOM 695 C CA . THR A 1 88 ? -0.356 1.09 -3.006 1 98.12 88 THR A CA 1
ATOM 696 C C . THR A 1 88 ? 0.476 1.339 -4.262 1 98.12 88 THR A C 1
ATOM 698 O O . THR A 1 88 ? 1.493 0.677 -4.48 1 98.12 88 THR A O 1
ATOM 701 N N . ARG A 1 89 ? 0.121 2.352 -5.039 1 97.5 89 ARG A N 1
ATOM 702 C CA . ARG A 1 89 ? 0.857 2.664 -6.258 1 97.5 89 ARG A CA 1
ATOM 703 C C . ARG A 1 89 ? 2.025 3.6 -5.969 1 97.5 89 ARG A C 1
ATOM 705 O O . ARG A 1 89 ? 2.906 3.781 -6.809 1 97.5 89 ARG A O 1
ATOM 712 N N . TYR A 1 90 ? 2.014 4.188 -4.922 1 98.12 90 TYR A N 1
ATOM 713 C CA . TYR A 1 90 ? 3.051 5.172 -4.629 1 98.12 90 TYR A CA 1
ATOM 714 C C . TYR A 1 90 ? 4.371 4.488 -4.289 1 98.12 90 TYR A C 1
ATOM 716 O O . TYR A 1 90 ? 4.395 3.51 -3.537 1 98.12 90 TYR A O 1
ATOM 724 N N . LYS A 1 91 ? 5.387 5.023 -4.859 1 97.88 91 LYS A N 1
ATOM 725 C CA . LYS A 1 91 ? 6.73 4.609 -4.473 1 97.88 91 LYS A CA 1
ATOM 726 C C . LYS A 1 91 ? 7.051 5.043 -3.043 1 97.88 91 LYS A C 1
ATOM 728 O O . LYS A 1 91 ? 6.461 6 -2.533 1 97.88 91 LYS A O 1
ATOM 733 N N . ARG A 1 92 ? 7.949 4.227 -2.49 1 97.94 92 ARG A N 1
ATOM 734 C CA . ARG A 1 92 ? 8.375 4.566 -1.135 1 97.94 92 ARG A CA 1
ATOM 735 C C . ARG A 1 92 ? 9.867 4.887 -1.093 1 97.94 92 ARG A C 1
ATOM 737 O O . ARG A 1 92 ? 10.688 4.098 -1.558 1 97.94 92 ARG A O 1
ATOM 744 N N . ALA A 1 93 ? 10.172 6.016 -0.527 1 97 93 ALA A N 1
ATOM 745 C CA . ALA A 1 93 ? 11.578 6.371 -0.381 1 97 93 ALA A CA 1
ATOM 746 C C . ALA A 1 93 ? 12.266 5.477 0.646 1 97 93 ALA A C 1
ATOM 748 O O . ALA A 1 93 ? 13.461 5.195 0.52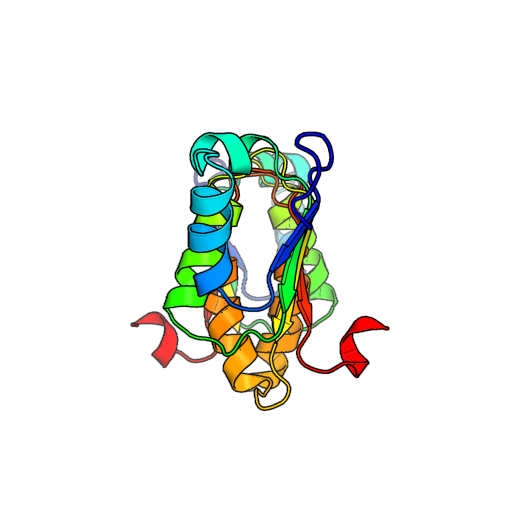8 1 97 93 ALA A O 1
ATOM 749 N N . SER A 1 94 ? 11.539 5.031 1.629 1 96.94 94 SER A N 1
ATOM 750 C CA . SER A 1 94 ? 12.07 4.156 2.668 1 96.94 94 SER A CA 1
ATOM 751 C C . SER A 1 94 ? 11.609 2.715 2.461 1 96.94 94 SER A C 1
ATOM 753 O O . SER A 1 94 ? 10.406 2.441 2.404 1 96.94 94 SER A O 1
ATOM 755 N N . THR A 1 95 ? 12.508 1.822 2.508 1 97.06 95 THR A N 1
ATOM 756 C CA . THR A 1 95 ? 12.18 0.405 2.387 1 97.06 95 THR A CA 1
ATOM 757 C C . THR A 1 95 ? 11.617 -0.134 3.699 1 97.06 95 THR A C 1
ATOM 759 O O . THR A 1 95 ? 11.062 -1.233 3.734 1 97.06 95 THR A O 1
ATOM 762 N N . GLU A 1 96 ? 11.664 0.671 4.691 1 96.88 96 GLU A N 1
ATOM 763 C CA . GLU A 1 96 ? 11.18 0.259 6.008 1 96.88 96 GLU A CA 1
ATOM 764 C C . GLU A 1 96 ? 9.758 0.766 6.254 1 96.88 96 GLU A C 1
ATOM 766 O O . GLU A 1 96 ? 9.125 0.385 7.234 1 96.88 96 GLU A O 1
ATOM 771 N N . ALA A 1 97 ? 9.234 1.571 5.406 1 97.69 97 ALA A N 1
ATOM 772 C CA . ALA A 1 97 ? 7.992 2.297 5.648 1 97.69 97 ALA A CA 1
ATOM 773 C C . ALA A 1 97 ? 6.789 1.357 5.594 1 97.69 97 ALA A C 1
ATOM 775 O O . ALA A 1 97 ? 6.613 0.622 4.617 1 97.69 97 ALA A O 1
ATOM 776 N N . GLU A 1 98 ? 5.996 1.36 6.629 1 98.12 98 GLU A N 1
ATOM 777 C CA . GLU A 1 98 ? 4.684 0.732 6.715 1 98.12 98 GLU A CA 1
ATOM 778 C C . GLU A 1 98 ? 3.568 1.774 6.656 1 98.12 98 GLU A C 1
ATOM 780 O O . GLU A 1 98 ? 3.643 2.807 7.328 1 98.12 98 GLU A O 1
ATOM 785 N N . VAL A 1 99 ? 2.627 1.587 5.844 1 98.12 99 VAL A N 1
ATOM 786 C CA . VAL A 1 99 ? 1.44 2.436 5.824 1 98.12 99 VAL A CA 1
ATOM 787 C C . VAL A 1 99 ? 0.256 1.684 6.426 1 98.12 99 VAL A C 1
ATOM 789 O O . VAL A 1 99 ? -0.194 0.677 5.871 1 98.12 99 VAL A O 1
ATOM 792 N N . ILE A 1 100 ? -0.233 2.176 7.523 1 97.38 100 ILE A N 1
ATOM 793 C CA . ILE A 1 100 ? -1.274 1.518 8.305 1 97.38 100 ILE A CA 1
ATOM 794 C C . ILE A 1 100 ? -2.564 2.33 8.234 1 97.38 100 ILE A C 1
ATOM 796 O O . ILE A 1 100 ? -2.602 3.488 8.656 1 97.38 100 ILE A O 1
ATOM 800 N N . CYS A 1 101 ? -3.555 1.74 7.648 1 96.69 101 CYS A N 1
ATOM 801 C CA . CYS A 1 101 ? -4.844 2.404 7.5 1 96.69 101 CYS A CA 1
ATOM 802 C C . CYS A 1 101 ? -5.891 1.773 8.414 1 96.69 101 CYS A C 1
ATOM 804 O O . CYS A 1 101 ? -6.07 0.555 8.406 1 96.69 101 CYS A O 1
ATOM 806 N N . VAL A 1 102 ? -6.562 2.648 9.133 1 91.5 102 VAL A N 1
ATOM 807 C CA . VAL A 1 102 ? -7.59 2.207 10.062 1 91.5 102 VAL A CA 1
ATOM 808 C C . VAL A 1 102 ? -8.922 2.871 9.719 1 91.5 102 VAL A C 1
ATOM 810 O O . VAL A 1 102 ? -8.984 4.09 9.531 1 91.5 102 VAL A O 1
ATOM 813 N N . LEU A 1 103 ? -10.039 2.318 9.406 1 87.44 103 LEU A N 1
ATOM 814 C CA . LEU A 1 103 ? -11.359 2.854 9.109 1 87.44 103 LEU A CA 1
ATOM 815 C C . LEU A 1 103 ? -12.195 2.986 10.383 1 87.44 103 LEU A C 1
ATOM 817 O O . LEU A 1 103 ? -12.891 3.984 10.57 1 87.44 103 LEU A O 1
ATOM 821 N N . ASN A 1 104 ? -12.383 1.949 11.25 1 73.31 104 ASN A N 1
ATOM 822 C CA . ASN A 1 104 ? -13.148 1.998 12.492 1 73.31 104 ASN A CA 1
ATOM 823 C C . ASN A 1 104 ? -12.297 1.568 13.688 1 73.31 104 ASN A C 1
ATOM 825 O O . ASN A 1 104 ? -11.266 0.925 13.523 1 73.31 104 ASN A O 1
ATOM 829 N N . GLU A 1 105 ? -12.523 2.309 14.719 1 62.22 105 GLU A N 1
ATOM 830 C CA . GLU A 1 105 ? -11.781 2.049 15.953 1 62.22 105 GLU A CA 1
ATOM 831 C C . GLU A 1 105 ? -11.617 0.551 16.188 1 62.22 105 GLU A C 1
ATOM 833 O O . GLU A 1 105 ? -10.68 0.124 16.859 1 62.22 105 GLU A O 1
ATOM 838 N N . GLU 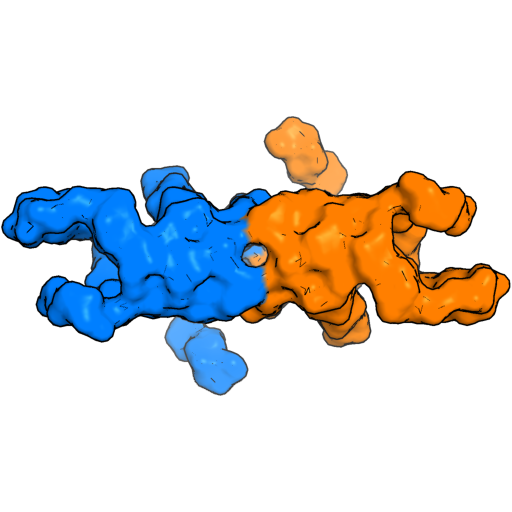A 1 106 ? -12.492 -0.161 15.664 1 56.03 106 GLU A N 1
ATOM 839 C CA . GLU A 1 106 ? -12.406 -1.588 15.961 1 56.03 106 GLU A CA 1
ATOM 840 C C . GLU A 1 106 ? -11.203 -2.223 15.266 1 56.03 106 GLU A C 1
ATOM 842 O O . GLU A 1 106 ? -10.664 -3.225 15.742 1 56.03 106 GLU A O 1
ATOM 847 N N . ASP A 1 107 ? -10.852 -1.728 14.141 1 58.62 107 ASP A N 1
ATOM 848 C CA . ASP A 1 107 ? -9.789 -2.303 13.32 1 58.62 107 ASP A CA 1
ATOM 849 C C . ASP A 1 107 ? -8.414 -1.993 13.914 1 58.62 107 ASP A C 1
ATOM 851 O O . ASP A 1 107 ? -7.406 -2.561 13.484 1 58.62 107 ASP A O 1
ATOM 855 N N . GLU A 1 108 ? -8.203 -1.059 14.812 1 51.97 108 GLU A N 1
ATOM 856 C CA . GLU A 1 108 ? -6.922 -0.746 15.438 1 51.97 108 GLU A CA 1
ATOM 857 C C . GLU A 1 108 ? -6.383 -1.942 16.219 1 51.97 108 GLU A C 1
ATOM 859 O O . GLU A 1 108 ? -5.172 -2.115 16.344 1 51.97 108 GLU A O 1
ATOM 864 N N . ALA A 1 109 ? -7.34 -2.727 16.922 1 46.19 109 ALA A N 1
ATOM 865 C CA . ALA A 1 109 ? -6.984 -3.791 17.859 1 46.19 109 ALA A CA 1
ATOM 866 C C . ALA A 1 109 ? -6.691 -5.094 17.109 1 46.19 109 ALA A C 1
ATOM 868 O O . ALA A 1 109 ? -6.234 -6.066 17.719 1 46.19 109 ALA A O 1
ATOM 869 N N . SER A 1 110 ? -6.953 -5.215 15.938 1 40.06 110 SER A N 1
ATOM 870 C CA . SER A 1 110 ? -6.773 -6.523 15.312 1 40.06 110 SER A CA 1
ATOM 871 C C . SER A 1 110 ? -5.359 -6.684 14.766 1 40.06 110 SER A C 1
ATOM 873 O O . SER A 1 110 ? -4.762 -5.719 14.281 1 40.06 110 SER A O 1
ATOM 875 N N . MET B 1 1 ? 4.129 -19.297 -19.766 1 38.84 1 MET B N 1
ATOM 876 C CA . MET B 1 1 ? 5.504 -19.219 -20.25 1 38.84 1 MET B CA 1
ATOM 877 C C . MET B 1 1 ? 6.395 -18.5 -19.234 1 38.84 1 MET B C 1
ATOM 879 O O . MET B 1 1 ? 5.98 -17.516 -18.641 1 38.84 1 MET B O 1
ATOM 883 N N . TRP B 1 2 ? 7.332 -19.25 -18.703 1 49 2 TRP B N 1
ATOM 884 C CA . TRP B 1 2 ? 8.305 -18.734 -17.75 1 49 2 TRP B CA 1
ATOM 885 C C . TRP B 1 2 ? 9.055 -17.547 -18.328 1 49 2 TRP B C 1
ATOM 887 O O . TRP B 1 2 ? 9.43 -17.547 -19.5 1 49 2 TRP B O 1
ATOM 897 N N . PRO B 1 3 ? 8.906 -16.406 -17.75 1 49.78 3 PRO B N 1
ATOM 898 C CA . PRO B 1 3 ? 9.711 -15.344 -18.359 1 49.78 3 PRO B CA 1
ATOM 899 C C . PRO B 1 3 ? 11.188 -15.719 -18.484 1 49.78 3 PRO B C 1
ATOM 901 O O . PRO B 1 3 ? 11.703 -16.484 -17.672 1 49.78 3 PRO B O 1
ATOM 904 N N . SER B 1 4 ? 11.609 -15.727 -19.688 1 48.78 4 SER B N 1
ATOM 905 C CA . SER B 1 4 ? 13.047 -15.883 -19.844 1 48.78 4 SER B CA 1
ATOM 906 C C . SER B 1 4 ? 13.812 -15.203 -18.719 1 48.78 4 SER B C 1
ATOM 908 O O . SER B 1 4 ? 13.367 -14.18 -18.188 1 48.78 4 SER B O 1
ATOM 910 N N . ALA B 1 5 ? 14.664 -15.961 -17.984 1 48.88 5 ALA B N 1
ATOM 911 C CA . ALA B 1 5 ? 15.508 -15.453 -16.906 1 48.88 5 ALA B CA 1
ATOM 912 C C . ALA B 1 5 ? 15.75 -13.953 -17.062 1 48.88 5 ALA B C 1
ATOM 914 O O . ALA B 1 5 ? 15.875 -13.227 -16.062 1 48.88 5 ALA B O 1
ATOM 915 N N . ASP B 1 6 ? 15.656 -13.578 -18.328 1 51.25 6 ASP B N 1
ATOM 916 C CA . ASP B 1 6 ? 16.047 -12.203 -18.641 1 51.25 6 ASP B CA 1
ATOM 917 C C . ASP B 1 6 ? 14.844 -11.258 -18.547 1 51.25 6 ASP B C 1
ATOM 919 O O . ASP B 1 6 ? 15 -10.039 -18.641 1 51.25 6 ASP B O 1
ATOM 923 N N . SER B 1 7 ? 13.641 -11.875 -18.578 1 57.22 7 SER B N 1
ATOM 924 C CA . SER B 1 7 ? 12.516 -10.945 -18.656 1 57.22 7 SER B CA 1
ATOM 925 C C . SER B 1 7 ? 11.844 -10.781 -17.297 1 57.22 7 SER B C 1
ATOM 927 O O . SER B 1 7 ? 11.523 -11.773 -16.625 1 57.22 7 SER B O 1
ATOM 929 N N . GLY B 1 8 ? 12.219 -9.914 -16.547 1 70.38 8 GLY B N 1
ATOM 930 C CA . GLY B 1 8 ? 11.766 -9.531 -15.227 1 70.38 8 GLY B CA 1
ATOM 931 C C . GLY B 1 8 ? 10.258 -9.5 -15.102 1 70.38 8 GLY B C 1
ATOM 932 O O . GLY B 1 8 ? 9.711 -8.836 -14.219 1 70.38 8 GLY B O 1
ATOM 933 N N . LEU B 1 9 ? 9.398 -10.211 -16.141 1 74.69 9 LEU B N 1
ATOM 934 C CA . LEU B 1 9 ? 7.941 -10.141 -16.109 1 74.69 9 LEU B CA 1
ATOM 935 C C . LEU B 1 9 ? 7.34 -11.523 -15.859 1 74.69 9 LEU B C 1
ATOM 937 O O . LEU B 1 9 ? 7.723 -12.492 -16.5 1 74.69 9 LEU B O 1
ATOM 941 N N . LEU B 1 10 ? 6.527 -11.719 -14.875 1 80.25 10 LEU B N 1
ATOM 942 C CA . LEU B 1 10 ? 5.875 -12.977 -14.539 1 80.25 10 LEU B CA 1
ATOM 943 C C . LEU B 1 10 ? 4.375 -12.773 -14.344 1 80.25 10 LEU B C 1
ATOM 945 O O . LEU B 1 10 ? 3.951 -11.797 -13.719 1 80.25 10 LEU B O 1
ATOM 949 N N . GLN B 1 11 ? 3.559 -13.594 -15.078 1 78.06 11 GLN B N 1
ATOM 950 C CA . GLN B 1 11 ? 2.117 -13.641 -14.852 1 78.06 11 GLN B CA 1
ATOM 951 C C . GLN B 1 11 ? 1.7 -14.953 -14.195 1 78.06 11 GLN B C 1
ATOM 953 O O . GLN B 1 11 ? 2.137 -16.031 -14.617 1 78.06 11 GLN B O 1
ATOM 958 N N . ILE B 1 12 ? 1.034 -14.828 -13.07 1 78.12 12 ILE B N 1
ATOM 959 C CA . ILE B 1 12 ? 0.581 -16.047 -12.414 1 78.12 12 ILE B CA 1
ATOM 960 C C . ILE B 1 12 ? -0.937 -16.016 -12.242 1 78.12 12 ILE B C 1
ATOM 962 O O . ILE B 1 12 ? -1.513 -14.953 -11.992 1 78.12 12 ILE B O 1
ATOM 966 N N . GLU B 1 13 ? -1.728 -17.062 -12.594 1 66.69 13 GLU B N 1
ATOM 967 C CA . GLU B 1 13 ? -3.168 -17.172 -12.391 1 66.69 13 GLU B CA 1
ATOM 968 C C . GLU B 1 13 ? -3.492 -17.578 -10.953 1 66.69 13 GLU B C 1
ATOM 970 O O . GLU B 1 13 ? -4.512 -17.156 -10.406 1 66.69 13 GLU B O 1
ATOM 975 N N . VAL B 1 14 ? -2.779 -18.609 -10.422 1 62.94 14 VAL B N 1
ATOM 976 C CA . VAL B 1 14 ? -3.064 -19.062 -9.062 1 62.94 14 VAL B CA 1
ATOM 977 C C . VAL B 1 14 ? -1.773 -19.109 -8.25 1 62.94 14 VAL B C 1
ATOM 979 O O . VAL B 1 14 ? -0.708 -19.438 -8.789 1 62.94 14 VAL B O 1
ATOM 982 N N . ILE B 1 15 ? -1.83 -18.656 -7.008 1 61.81 15 ILE B N 1
ATOM 983 C CA . ILE B 1 15 ? -0.718 -18.578 -6.066 1 61.81 15 ILE B CA 1
ATOM 984 C C . ILE B 1 15 ? 0.083 -19.875 -6.098 1 61.81 15 ILE B C 1
ATOM 986 O O . ILE B 1 15 ? 1.316 -19.859 -6.109 1 61.81 15 ILE B O 1
ATOM 990 N N . ASP B 1 16 ? -0.73 -20.938 -6.09 1 61.66 16 ASP B N 1
ATOM 991 C CA . ASP B 1 16 ? -0.056 -22.234 -6.02 1 61.66 16 ASP B CA 1
ATOM 992 C C . ASP B 1 16 ? 0.893 -22.422 -7.199 1 61.66 16 ASP B C 1
ATOM 994 O O . ASP B 1 16 ? 1.866 -23.172 -7.109 1 61.66 16 ASP B O 1
ATOM 998 N N . SER B 1 17 ? 0.722 -21.516 -8.031 1 64.94 17 SER B N 1
ATOM 999 C CA . SER B 1 17 ? 1.419 -21.688 -9.305 1 64.94 17 SER B CA 1
ATOM 1000 C C . SER B 1 17 ? 2.861 -21.203 -9.211 1 64.94 17 SER B C 1
ATOM 1002 O O . SER B 1 17 ? 3.75 -21.75 -9.867 1 64.94 17 SER B O 1
ATOM 1004 N N . LEU B 1 18 ? 3.17 -20.281 -8.289 1 72.94 18 LEU B N 1
ATOM 1005 C CA . LEU B 1 18 ? 4.512 -19.703 -8.297 1 72.94 18 LEU B CA 1
ATOM 1006 C C . LEU B 1 18 ? 5.539 -20.734 -7.828 1 72.94 18 LEU B C 1
ATOM 1008 O O . LEU B 1 18 ? 6.57 -20.922 -8.477 1 72.94 18 LEU B O 1
ATOM 1012 N N . GLN B 1 19 ? 5.188 -21.406 -6.746 1 72.38 19 GLN B N 1
ATOM 1013 C CA . GLN B 1 19 ? 6.102 -22.438 -6.246 1 72.38 19 GLN B CA 1
ATOM 1014 C C . GLN B 1 19 ? 6.266 -23.562 -7.254 1 72.38 19 GLN B C 1
ATOM 1016 O O . GLN B 1 19 ? 7.379 -24.016 -7.508 1 72.38 19 GLN B O 1
ATOM 1021 N N . LEU B 1 20 ? 5.125 -23.969 -7.742 1 73.25 20 LEU B N 1
ATOM 1022 C CA . LEU B 1 20 ? 5.152 -25.031 -8.727 1 73.25 20 LEU B CA 1
ATOM 1023 C C . LEU B 1 20 ? 5.965 -24.625 -9.953 1 73.25 20 LEU B C 1
ATOM 1025 O O . LEU B 1 20 ? 6.746 -25.422 -10.477 1 73.25 20 LEU B O 1
ATOM 1029 N N . LEU B 1 21 ? 5.793 -23.391 -10.289 1 74.19 21 LEU B N 1
ATOM 1030 C CA . LEU B 1 21 ? 6.504 -22.875 -11.453 1 74.19 21 LEU B CA 1
ATOM 1031 C C . LEU B 1 21 ? 8.008 -22.828 -11.195 1 74.19 21 LEU B C 1
ATOM 1033 O O . LEU B 1 21 ? 8.797 -23.266 -12.039 1 74.19 21 LEU B O 1
ATOM 1037 N N . LEU B 1 22 ? 8.406 -22.406 -10.047 1 79.75 22 LEU B N 1
ATOM 1038 C CA . LEU B 1 22 ? 9.828 -22.312 -9.719 1 79.75 22 LEU B CA 1
ATOM 1039 C C . LEU B 1 22 ? 10.445 -23.703 -9.594 1 79.75 22 LEU B C 1
ATOM 1041 O O . LEU B 1 22 ? 11.562 -23.938 -10.055 1 79.75 22 LEU B O 1
ATOM 1045 N N . GLU B 1 23 ? 9.695 -24.562 -9.039 1 79.06 23 GLU B N 1
ATOM 1046 C CA . GLU B 1 23 ? 10.172 -25.938 -8.906 1 79.06 23 GLU B CA 1
ATOM 1047 C C . GLU B 1 23 ? 10.328 -26.609 -10.273 1 79.06 23 GLU B C 1
ATOM 1049 O O . GLU B 1 23 ? 11.312 -27.297 -10.523 1 79.06 23 GLU B O 1
ATOM 1054 N N . ALA B 1 24 ? 9.367 -26.391 -11.094 1 77.69 24 ALA B N 1
ATOM 1055 C CA . ALA B 1 24 ? 9.398 -26.969 -12.43 1 77.69 24 ALA B CA 1
ATOM 1056 C C . ALA B 1 24 ? 10.594 -26.469 -13.234 1 77.69 24 ALA B C 1
ATOM 1058 O O . ALA B 1 24 ? 11.195 -27.219 -14 1 77.69 24 ALA B O 1
ATOM 1059 N N . GLU B 1 25 ? 11.016 -25.25 -12.961 1 78.5 25 GLU B N 1
ATOM 1060 C CA . GLU B 1 25 ? 12.094 -24.625 -13.719 1 78.5 25 GLU B CA 1
ATOM 1061 C C . GLU B 1 25 ? 13.438 -24.828 -13.023 1 78.5 25 GLU B C 1
ATOM 1063 O O . GLU B 1 25 ? 14.492 -24.531 -13.594 1 78.5 25 GLU B O 1
ATOM 1068 N N . GLY B 1 26 ? 13.305 -25.359 -11.805 1 82.94 26 GLY B N 1
ATOM 1069 C CA . GLY B 1 26 ? 14.531 -25.562 -11.055 1 82.94 26 GLY B CA 1
ATOM 1070 C C . GLY B 1 26 ? 15.188 -24.266 -10.617 1 82.94 26 GLY B C 1
ATOM 1071 O O . GLY B 1 26 ? 16.406 -24.172 -10.555 1 82.94 26 GLY B O 1
ATOM 1072 N N . VAL B 1 27 ? 14.484 -23.25 -10.617 1 80.56 27 VAL B N 1
ATOM 1073 C CA . VAL B 1 27 ? 15 -21.953 -10.227 1 80.56 27 VAL B CA 1
ATOM 1074 C C . VAL B 1 27 ? 14.695 -21.703 -8.75 1 80.56 27 VAL B C 1
ATOM 1076 O O . VAL B 1 27 ? 13.547 -21.781 -8.32 1 80.56 27 VAL B O 1
ATOM 1079 N N . PRO B 1 28 ? 15.758 -21.406 -8.023 1 84.44 28 PRO B N 1
ATOM 1080 C CA . PRO B 1 28 ? 15.484 -21.016 -6.637 1 84.44 28 PRO B CA 1
ATOM 1081 C C . PRO B 1 28 ? 14.688 -19.719 -6.539 1 84.44 28 PRO B C 1
ATOM 1083 O O . PRO B 1 28 ? 14.93 -18.781 -7.305 1 84.44 28 PRO B O 1
ATOM 1086 N N . ALA B 1 29 ? 13.758 -19.719 -5.637 1 79.56 29 ALA B N 1
ATOM 1087 C CA . ALA B 1 29 ? 12.891 -18.547 -5.453 1 79.56 29 ALA B CA 1
ATOM 1088 C C . ALA B 1 29 ? 13.719 -17.281 -5.215 1 79.56 29 ALA B C 1
ATOM 1090 O O . ALA B 1 29 ? 13.445 -16.234 -5.809 1 79.56 29 ALA B O 1
ATOM 1091 N N . ALA B 1 30 ? 14.734 -17.422 -4.383 1 81.38 30 ALA B N 1
ATOM 1092 C CA . ALA B 1 30 ? 15.562 -16.281 -4.023 1 81.38 30 ALA B CA 1
ATOM 1093 C C . ALA B 1 30 ? 16.219 -15.672 -5.262 1 81.38 30 ALA B C 1
ATOM 1095 O O . ALA B 1 30 ? 16.25 -14.445 -5.414 1 81.38 30 ALA B O 1
ATOM 1096 N N . SER B 1 31 ? 16.703 -16.5 -6.074 1 84.31 31 SER B N 1
ATOM 1097 C CA . SER B 1 31 ? 17.344 -16.031 -7.297 1 84.31 31 SER B CA 1
ATOM 1098 C C . SER B 1 31 ? 16.328 -15.398 -8.242 1 84.31 31 SER B C 1
ATOM 1100 O O . SER B 1 31 ? 16.625 -14.391 -8.898 1 84.31 31 SER B O 1
ATOM 1102 N N . PHE B 1 32 ? 15.188 -16 -8.266 1 83.44 32 PHE B N 1
ATOM 1103 C CA . PHE B 1 32 ? 14.133 -15.5 -9.141 1 83.44 32 PHE B CA 1
ATOM 1104 C C . PHE B 1 32 ? 13.703 -14.094 -8.727 1 83.44 32 PHE B C 1
ATOM 1106 O O . PHE B 1 32 ? 13.656 -13.188 -9.562 1 83.44 32 PHE B O 1
ATOM 1113 N N . PHE B 1 33 ? 13.555 -13.898 -7.516 1 86.38 33 PHE B N 1
ATOM 1114 C CA . PHE B 1 33 ? 12.984 -12.641 -7.039 1 86.38 33 PHE B CA 1
ATOM 1115 C C . PHE B 1 33 ? 14.023 -11.523 -7.086 1 86.38 33 PHE B C 1
ATOM 1117 O O . PHE B 1 33 ? 13.672 -10.344 -7.137 1 86.38 33 PHE B O 1
ATOM 1124 N N . GLN B 1 34 ? 15.219 -11.922 -7.102 1 86.44 34 GLN B N 1
ATOM 1125 C CA . GLN B 1 34 ? 16.281 -10.922 -7.195 1 86.44 34 GLN B CA 1
ATOM 1126 C C . GLN B 1 34 ? 16.234 -10.203 -8.539 1 86.44 34 GLN B C 1
ATOM 1128 O O . GLN B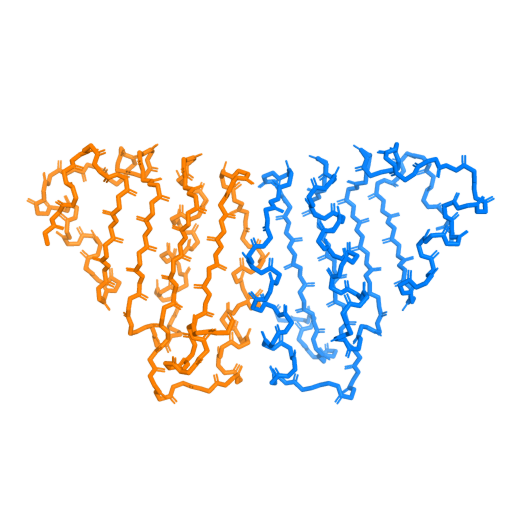 1 34 ? 16.734 -9.078 -8.664 1 86.44 34 GLN B O 1
ATOM 1133 N N . CYS B 1 35 ? 15.617 -10.906 -9.531 1 87.62 35 CYS B N 1
ATOM 1134 C CA . CYS B 1 35 ? 15.641 -10.336 -10.875 1 87.62 35 CYS B CA 1
ATOM 1135 C C . CYS B 1 35 ? 14.234 -9.961 -11.328 1 87.62 35 CYS B C 1
ATOM 1137 O O . CYS B 1 35 ? 14.055 -9.445 -12.438 1 87.62 35 CYS B O 1
ATOM 1139 N N . LEU B 1 36 ? 13.312 -10.188 -10.562 1 89.62 36 LEU B N 1
ATOM 1140 C CA . LEU B 1 36 ? 11.922 -9.961 -10.945 1 89.62 36 LEU B CA 1
ATOM 1141 C C . LEU B 1 36 ? 11.617 -8.469 -11.039 1 89.62 36 LEU B C 1
ATOM 1143 O O . LEU B 1 36 ? 11.906 -7.711 -10.109 1 89.62 36 LEU B O 1
ATOM 1147 N N . GLU B 1 37 ? 11.047 -8.055 -12.148 1 93.5 37 GLU B N 1
ATOM 1148 C CA . GLU B 1 37 ? 10.742 -6.645 -12.359 1 93.5 37 GLU B CA 1
ATOM 1149 C C . GLU B 1 37 ? 9.234 -6.402 -12.375 1 93.5 37 GLU B C 1
ATOM 1151 O O . GLU B 1 37 ? 8.766 -5.352 -11.93 1 93.5 37 GLU B O 1
ATOM 1156 N N . GLU B 1 38 ? 8.492 -7.324 -12.953 1 93.5 38 GLU B N 1
ATOM 1157 C CA . GLU B 1 38 ? 7.043 -7.188 -13.047 1 93.5 38 GLU B CA 1
ATOM 1158 C C . GLU B 1 38 ? 6.344 -8.516 -12.773 1 93.5 38 GLU B C 1
ATOM 1160 O O . GLU B 1 38 ? 6.793 -9.562 -13.242 1 93.5 38 GLU B O 1
ATOM 1165 N N . LEU B 1 39 ? 5.324 -8.5 -11.992 1 91.62 39 LEU B N 1
ATOM 1166 C CA . LEU B 1 39 ? 4.5 -9.664 -11.688 1 91.62 39 LEU B CA 1
ATOM 1167 C C . LEU B 1 39 ? 3.018 -9.328 -11.805 1 91.62 39 LEU B C 1
ATOM 1169 O O . LEU B 1 39 ? 2.584 -8.258 -11.367 1 91.62 39 LEU B O 1
ATOM 1173 N N . CYS B 1 40 ? 2.287 -10.227 -12.406 1 90.56 40 CYS B N 1
ATOM 1174 C CA . CYS B 1 40 ? 0.836 -10.102 -12.484 1 90.56 40 CYS B CA 1
ATOM 1175 C C . CYS B 1 40 ? 0.147 -11.305 -11.852 1 90.56 40 CYS B C 1
ATOM 1177 O O . CYS B 1 40 ? 0.386 -12.445 -12.25 1 90.56 40 CYS B O 1
ATOM 1179 N N . MET B 1 41 ? -0.636 -11 -10.867 1 90.25 41 MET B N 1
ATOM 1180 C CA . MET B 1 41 ? -1.476 -12.023 -10.25 1 90.25 41 MET B CA 1
ATOM 1181 C C . MET B 1 41 ? -2.926 -11.883 -10.695 1 90.25 41 MET B C 1
ATOM 1183 O O . MET B 1 41 ? -3.566 -10.867 -10.422 1 90.25 41 MET B O 1
ATOM 1187 N N . ASN B 1 42 ? -3.391 -12.883 -11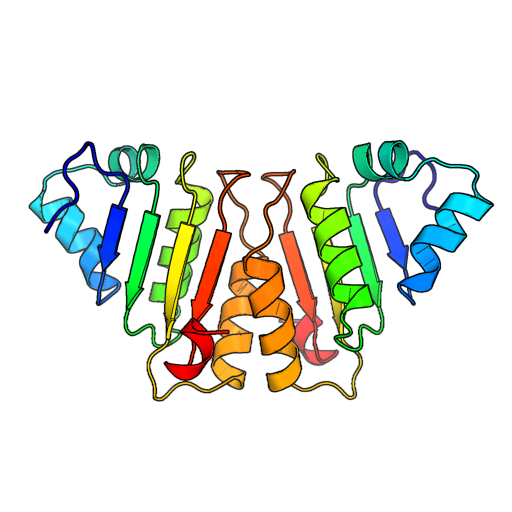.336 1 88.56 42 ASN B N 1
ATOM 1188 C CA . ASN B 1 42 ? -4.758 -12.867 -11.844 1 88.56 42 ASN B CA 1
ATOM 1189 C C . ASN B 1 42 ? -5.691 -13.695 -10.961 1 88.56 42 ASN B C 1
ATOM 1191 O O . ASN B 1 42 ? -5.285 -14.719 -10.414 1 88.56 42 ASN B O 1
ATOM 1195 N N . GLY B 1 43 ? -6.871 -13.219 -10.93 1 88.06 43 GLY B N 1
ATOM 1196 C CA . GLY B 1 43 ? -7.898 -14.008 -10.281 1 88.06 43 GLY B CA 1
ATOM 1197 C C . GLY B 1 43 ? -7.707 -14.117 -8.781 1 88.06 43 GLY B C 1
ATOM 1198 O O . GLY B 1 43 ? -7.988 -15.164 -8.188 1 88.06 43 GLY B O 1
ATOM 1199 N N . CYS B 1 44 ? -7.188 -13.109 -8.133 1 91.25 44 CYS B N 1
ATOM 1200 C CA . CYS B 1 44 ? -6.965 -13.125 -6.691 1 91.25 44 CYS B CA 1
ATOM 1201 C C . CYS B 1 44 ? -8.289 -13.156 -5.938 1 91.25 44 CYS B C 1
ATOM 1203 O O . CYS B 1 44 ? -9.195 -12.375 -6.227 1 91.25 44 CYS B O 1
ATOM 1205 N N . GLN B 1 45 ? -8.375 -14.031 -4.938 1 91.75 45 GLN B N 1
ATOM 1206 C CA . GLN B 1 45 ? -9.625 -14.234 -4.207 1 91.75 45 GLN B CA 1
ATOM 1207 C C . GLN B 1 45 ? -9.531 -13.664 -2.797 1 91.75 45 GLN B C 1
ATOM 1209 O O . GLN B 1 45 ? -10.453 -13.828 -1.993 1 91.75 45 GLN B O 1
ATOM 1214 N N . GLY B 1 46 ? -8.398 -13.062 -2.457 1 92.25 46 GLY B N 1
ATOM 1215 C CA . GLY B 1 46 ? -8.25 -12.43 -1.157 1 92.25 46 GLY B CA 1
ATOM 1216 C C . GLY B 1 46 ? -7.883 -13.406 -0.057 1 92.25 46 GLY B C 1
ATOM 1217 O O . GLY B 1 46 ? -8.172 -13.172 1.116 1 92.25 46 GLY B O 1
ATOM 1218 N N . THR B 1 47 ? -7.281 -14.477 -0.415 1 91.62 47 THR B N 1
ATOM 1219 C CA . THR B 1 47 ? -6.938 -15.484 0.582 1 91.62 47 THR B CA 1
ATOM 1220 C C . THR B 1 47 ? -5.641 -15.117 1.299 1 91.62 47 THR B C 1
ATOM 1222 O O . THR B 1 47 ? -4.844 -14.328 0.787 1 91.62 47 THR B O 1
ATOM 1225 N N . GLN B 1 48 ? -5.457 -15.773 2.475 1 92.81 48 GLN B N 1
ATOM 1226 C CA . GLN B 1 48 ? -4.227 -15.562 3.232 1 92.81 48 GLN B CA 1
ATOM 1227 C C . GLN B 1 48 ? -3.01 -16.047 2.451 1 92.81 48 GLN B C 1
ATOM 1229 O O . GLN B 1 48 ? -1.936 -15.453 2.527 1 92.81 48 GLN B O 1
ATOM 1234 N N . VAL B 1 49 ? -3.172 -17.125 1.84 1 90 49 VAL B N 1
ATOM 1235 C CA . VAL B 1 49 ? -2.068 -17.672 1.051 1 90 49 VAL B CA 1
ATOM 1236 C C . VAL B 1 49 ? -1.628 -16.641 0.01 1 90 49 VAL B C 1
ATOM 1238 O O . VAL B 1 49 ? -0.43 -16.453 -0.216 1 90 49 VAL B O 1
ATOM 1241 N N . GLU B 1 50 ? -2.561 -15.984 -0.613 1 91.56 50 GLU B N 1
ATOM 1242 C CA . GLU B 1 50 ? -2.262 -14.953 -1.602 1 91.56 50 GLU B CA 1
ATOM 1243 C C . GLU B 1 50 ? -1.599 -13.734 -0.951 1 91.56 50 GLU B C 1
ATOM 1245 O O . GLU B 1 50 ? -0.637 -13.188 -1.49 1 91.56 50 GLU B O 1
ATOM 1250 N N . LEU B 1 51 ? -2.076 -13.43 0.16 1 94.06 51 LEU B N 1
ATOM 1251 C CA . LEU B 1 51 ? -1.467 -12.336 0.908 1 94.06 51 LEU B CA 1
ATOM 1252 C C . LEU B 1 51 ? -0.011 -12.648 1.239 1 94.06 51 LEU B C 1
ATOM 1254 O O . LEU B 1 51 ? 0.863 -11.789 1.083 1 94.06 51 LEU B O 1
ATOM 1258 N N . ASP B 1 52 ? 0.246 -13.797 1.645 1 91.38 52 ASP B N 1
ATOM 1259 C CA . ASP B 1 52 ? 1.604 -14.211 1.975 1 91.38 52 ASP B CA 1
ATOM 1260 C C . ASP B 1 52 ? 2.51 -14.164 0.746 1 91.38 52 ASP B C 1
ATOM 1262 O O . ASP B 1 52 ? 3.686 -13.805 0.85 1 91.38 52 ASP B O 1
ATOM 1266 N N . LEU B 1 53 ? 1.959 -14.547 -0.341 1 90.38 53 LEU B N 1
ATOM 1267 C CA . LEU B 1 53 ? 2.74 -14.477 -1.571 1 90.38 53 LEU B CA 1
ATOM 1268 C C . LEU B 1 53 ? 3.094 -13.031 -1.909 1 90.38 53 LEU B C 1
ATOM 1270 O O . LEU B 1 53 ? 4.238 -12.727 -2.252 1 90.38 53 LEU B O 1
ATOM 1274 N N . VAL B 1 54 ? 2.111 -12.164 -1.853 1 94.12 54 VAL B N 1
ATOM 1275 C CA . VAL B 1 54 ? 2.359 -10.758 -2.123 1 94.12 54 VAL B CA 1
ATOM 1276 C C . VAL B 1 54 ? 3.455 -10.234 -1.195 1 94.12 54 VAL B C 1
ATOM 1278 O O . VAL B 1 54 ? 4.414 -9.602 -1.648 1 94.12 54 VAL B O 1
ATOM 1281 N N . ARG B 1 55 ? 3.312 -10.523 0.086 1 95.12 55 ARG B N 1
ATOM 1282 C CA . ARG B 1 55 ? 4.309 -10.102 1.064 1 95.12 55 ARG B CA 1
ATOM 1283 C C . ARG B 1 55 ? 5.699 -10.586 0.675 1 95.12 55 ARG B C 1
ATOM 1285 O O . ARG B 1 55 ? 6.656 -9.812 0.678 1 95.12 55 ARG B O 1
ATOM 1292 N N . TRP B 1 56 ? 5.754 -11.773 0.383 1 91.81 56 TRP B N 1
ATOM 1293 C CA . TRP B 1 56 ? 7.039 -12.367 0.036 1 91.81 56 TRP B CA 1
ATOM 1294 C C . TRP B 1 56 ? 7.637 -11.695 -1.195 1 91.81 56 TRP B C 1
ATOM 1296 O O . TRP B 1 56 ? 8.82 -11.328 -1.2 1 91.81 56 TRP B O 1
ATOM 1306 N N . VAL B 1 57 ? 6.871 -11.555 -2.209 1 91.62 57 VAL B N 1
ATOM 1307 C CA . VAL B 1 57 ? 7.355 -11 -3.467 1 91.62 57 VAL B CA 1
ATOM 1308 C C . VAL B 1 57 ? 7.859 -9.578 -3.242 1 91.62 57 VAL B C 1
ATOM 1310 O O . VAL B 1 57 ? 8.992 -9.25 -3.6 1 91.62 57 VAL B O 1
ATOM 1313 N N . ILE B 1 58 ? 7.039 -8.719 -2.596 1 95.88 58 ILE B N 1
ATOM 1314 C CA . ILE B 1 58 ? 7.367 -7.301 -2.51 1 95.88 58 ILE B CA 1
ATOM 1315 C C . ILE B 1 58 ? 8.555 -7.102 -1.572 1 95.88 58 ILE B C 1
ATOM 1317 O O . ILE B 1 58 ? 9.344 -6.176 -1.753 1 95.88 58 ILE B O 1
ATOM 1321 N N . THR B 1 59 ? 8.734 -7.996 -0.581 1 95.62 59 THR B N 1
ATOM 1322 C CA . THR B 1 59 ? 9.828 -7.832 0.373 1 95.62 59 THR B CA 1
ATOM 1323 C C . THR B 1 59 ? 11.102 -8.477 -0.153 1 95.62 59 THR B C 1
ATOM 1325 O O . THR B 1 59 ? 12.188 -8.227 0.372 1 95.62 59 THR B O 1
ATOM 1328 N N . SER B 1 60 ? 11 -9.234 -1.211 1 92 60 SER B N 1
ATOM 1329 C CA . SER B 1 60 ? 12.172 -9.984 -1.642 1 92 60 SER B CA 1
ATOM 1330 C C . SER B 1 60 ? 12.672 -9.5 -2.998 1 92 60 SER B C 1
ATOM 1332 O O . SER B 1 60 ? 13.797 -9.797 -3.396 1 92 60 SER B O 1
ATOM 1334 N N . SER B 1 61 ? 11.859 -8.82 -3.68 1 93.56 61 SER B N 1
ATOM 1335 C CA . SER B 1 61 ? 12.203 -8.438 -5.043 1 93.56 61 SER B CA 1
ATOM 1336 C C . SER B 1 61 ? 12.805 -7.035 -5.086 1 93.56 61 SER B C 1
ATOM 1338 O O . SER B 1 61 ? 12.086 -6.047 -5.234 1 93.56 61 SER B O 1
ATOM 1340 N N . ARG B 1 62 ? 14.039 -6.953 -5.16 1 94.88 62 ARG B N 1
ATOM 1341 C CA . ARG B 1 62 ? 14.766 -5.691 -5.055 1 94.88 62 ARG B CA 1
ATOM 1342 C C . ARG B 1 62 ? 14.672 -4.895 -6.352 1 94.88 62 ARG B C 1
ATOM 1344 O O . ARG B 1 62 ? 14.938 -3.691 -6.367 1 94.88 62 ARG B O 1
ATOM 1351 N N . ARG B 1 63 ? 14.289 -5.535 -7.379 1 95.25 63 ARG B N 1
ATOM 1352 C CA . ARG B 1 63 ? 14.219 -4.863 -8.672 1 95.25 63 ARG B CA 1
ATOM 1353 C C . ARG B 1 63 ? 12.773 -4.664 -9.109 1 95.25 63 ARG B C 1
ATOM 1355 O O . ARG B 1 63 ? 12.516 -4.199 -10.219 1 95.25 63 ARG B O 1
ATOM 1362 N N . LEU B 1 64 ? 11.875 -5.039 -8.32 1 95.81 64 LEU B N 1
ATOM 1363 C CA . LEU B 1 64 ? 10.461 -4.949 -8.672 1 95.81 64 LEU B CA 1
ATOM 1364 C C . LEU B 1 64 ? 10.078 -3.518 -9.023 1 95.81 64 LEU B C 1
ATOM 1366 O O . LEU B 1 64 ? 10.43 -2.582 -8.305 1 95.81 64 LEU B O 1
ATOM 1370 N N . ARG B 1 65 ? 9.383 -3.387 -10.102 1 96.94 65 ARG B N 1
ATOM 1371 C CA . ARG B 1 65 ? 8.867 -2.086 -10.523 1 96.94 65 ARG B CA 1
ATOM 1372 C C . ARG B 1 65 ? 7.348 -2.041 -10.422 1 96.94 65 ARG B C 1
ATOM 1374 O O . ARG B 1 65 ? 6.773 -1.016 -10.047 1 96.94 65 ARG B O 1
ATOM 1381 N N . ARG B 1 66 ? 6.797 -3.232 -10.805 1 96.06 66 ARG B N 1
ATOM 1382 C CA . ARG B 1 66 ? 5.336 -3.252 -10.805 1 96.06 66 ARG B CA 1
ATOM 1383 C C . ARG B 1 66 ? 4.809 -4.629 -10.422 1 96.06 66 ARG B C 1
ATOM 1385 O O . ARG B 1 66 ? 5.297 -5.648 -10.914 1 96.06 66 ARG B O 1
ATOM 1392 N N . MET B 1 67 ? 3.852 -4.68 -9.586 1 95.62 67 MET B N 1
ATOM 1393 C CA . MET B 1 67 ? 3.039 -5.859 -9.297 1 95.62 67 MET B CA 1
ATOM 1394 C C . MET B 1 67 ? 1.56 -5.566 -9.523 1 95.62 67 MET B C 1
ATOM 1396 O O . MET B 1 67 ? 1.007 -4.637 -8.93 1 95.62 67 MET B O 1
ATOM 1400 N N . TYR B 1 68 ? 0.991 -6.301 -10.367 1 93.94 68 TYR B N 1
ATOM 1401 C CA . TYR B 1 68 ? -0.434 -6.195 -10.664 1 93.94 68 TYR B CA 1
ATOM 1402 C C . TYR B 1 68 ? -1.223 -7.273 -9.93 1 93.94 68 TYR B C 1
ATOM 1404 O O . TYR B 1 68 ? -0.892 -8.461 -10.016 1 93.94 68 TYR B O 1
ATOM 1412 N N . ILE B 1 69 ? -2.154 -6.832 -9.258 1 95.06 69 ILE B N 1
ATOM 1413 C CA . ILE B 1 69 ? -3.072 -7.738 -8.57 1 95.06 69 ILE B CA 1
ATOM 1414 C C . ILE B 1 69 ? -4.48 -7.57 -9.141 1 95.06 69 ILE B C 1
ATOM 1416 O O . ILE B 1 69 ? -5.137 -6.555 -8.906 1 95.06 69 ILE B O 1
ATOM 1420 N N . LYS B 1 70 ? -4.934 -8.5 -9.906 1 93.5 70 LYS B N 1
ATOM 1421 C CA . LYS B 1 70 ? -6.285 -8.516 -10.453 1 93.5 70 LYS B CA 1
ATOM 1422 C C . LYS B 1 70 ? -7.211 -9.398 -9.617 1 93.5 70 LYS B C 1
ATOM 1424 O O . LYS B 1 70 ? -7.074 -10.625 -9.609 1 93.5 70 LYS B O 1
ATOM 1429 N N . MET B 1 71 ? -8.094 -8.766 -9.047 1 93.31 71 MET B N 1
ATOM 1430 C CA . MET B 1 71 ? -9 -9.469 -8.148 1 93.31 71 MET B CA 1
ATOM 1431 C C . MET B 1 71 ? -10.078 -10.211 -8.93 1 93.31 71 MET B C 1
ATOM 1433 O O . MET B 1 71 ? -10.492 -9.758 -10 1 93.31 71 MET B O 1
ATOM 1437 N N . ALA B 1 72 ? -10.422 -11.289 -8.367 1 92.56 72 ALA B N 1
ATOM 1438 C CA . ALA B 1 72 ? -11.523 -12.031 -8.969 1 92.56 72 ALA B CA 1
ATOM 1439 C C . ALA B 1 72 ? -12.797 -11.195 -9.016 1 92.56 72 ALA B C 1
ATOM 1441 O O . ALA B 1 72 ? -13.047 -10.383 -8.125 1 92.56 72 ALA B O 1
ATOM 1442 N N . ASP B 1 73 ? -13.68 -11.453 -9.891 1 90.38 73 ASP B N 1
ATOM 1443 C CA . ASP B 1 73 ? -14.875 -10.656 -10.164 1 90.38 73 ASP B CA 1
ATOM 1444 C C . ASP B 1 73 ? -15.859 -10.742 -9 1 90.38 73 ASP B C 1
ATOM 1446 O O . ASP B 1 73 ? -16.672 -9.836 -8.797 1 90.38 73 ASP B O 1
ATOM 1450 N N . ILE B 1 74 ? -15.812 -11.828 -8.312 1 91.5 74 ILE B N 1
ATOM 1451 C CA . ILE B 1 74 ? -16.797 -12.07 -7.258 1 91.5 74 ILE B CA 1
ATOM 1452 C C . ILE B 1 74 ? -16.5 -11.18 -6.055 1 91.5 74 ILE B C 1
ATOM 1454 O O . ILE B 1 74 ? -17.344 -11 -5.18 1 91.5 74 ILE B O 1
ATOM 1458 N N . LEU B 1 75 ? -15.281 -10.625 -5.996 1 93.38 75 LEU B N 1
ATOM 1459 C CA . LEU B 1 75 ? -14.883 -9.805 -4.852 1 93.38 75 LEU B CA 1
ATOM 1460 C C . LEU B 1 75 ? -15.391 -8.375 -5.008 1 93.38 75 LEU B C 1
ATOM 1462 O O . LEU B 1 75 ? -15.469 -7.859 -6.125 1 93.38 75 LEU B O 1
ATOM 1466 N N . ASP B 1 76 ? -15.727 -7.801 -3.857 1 93.5 76 ASP B N 1
ATOM 1467 C CA . ASP B 1 76 ? -16.172 -6.41 -3.859 1 93.5 76 ASP B CA 1
ATOM 1468 C C . ASP B 1 76 ? -15.164 -5.504 -3.16 1 93.5 76 ASP B C 1
ATOM 1470 O O . ASP B 1 76 ? -14.07 -5.949 -2.803 1 93.5 76 ASP B O 1
ATOM 1474 N N . SER B 1 77 ? -15.508 -4.262 -3.084 1 93.12 77 SER B N 1
ATOM 1475 C CA . SER B 1 77 ? -14.594 -3.254 -2.557 1 93.12 77 SER B CA 1
ATOM 1476 C C . SER B 1 77 ? -14.266 -3.52 -1.091 1 93.12 77 SER B C 1
ATOM 1478 O O . SER B 1 77 ? -13.188 -3.15 -0.613 1 93.12 77 SER B O 1
ATOM 1480 N N . ARG B 1 78 ? -15.203 -4.152 -0.387 1 93.44 78 ARG B N 1
ATOM 1481 C CA . ARG B 1 78 ? -14.945 -4.496 1.007 1 93.44 78 ARG B CA 1
ATOM 1482 C C . ARG B 1 78 ? -13.805 -5.504 1.12 1 93.44 78 ARG B C 1
ATOM 1484 O O . ARG B 1 78 ? -12.883 -5.32 1.921 1 93.44 78 ARG B O 1
ATOM 1491 N N . GLU B 1 79 ? -13.867 -6.484 0.313 1 94.19 79 GLU B N 1
ATOM 1492 C CA . GLU B 1 79 ? -12.812 -7.5 0.306 1 94.19 79 GLU B CA 1
ATOM 1493 C C . GLU B 1 79 ? -11.5 -6.93 -0.219 1 94.19 79 GLU B C 1
ATOM 1495 O O . GLU B 1 79 ? -10.422 -7.281 0.274 1 94.19 79 GLU B O 1
ATOM 1500 N N . GLY B 1 80 ? -11.648 -6.07 -1.162 1 94.56 80 GLY B N 1
ATOM 1501 C CA . GLY B 1 80 ? -10.469 -5.379 -1.659 1 94.56 80 GLY B CA 1
ATOM 1502 C C . GLY B 1 80 ? -9.789 -4.531 -0.604 1 94.56 80 GLY B C 1
ATOM 1503 O O . GLY B 1 80 ? -8.555 -4.547 -0.489 1 94.56 80 GLY B O 1
ATOM 1504 N N . PHE B 1 81 ? -10.562 -3.881 0.161 1 94.75 81 PHE B N 1
ATOM 1505 C CA . PHE B 1 81 ? -10.031 -3.043 1.227 1 94.75 81 PHE B CA 1
ATOM 1506 C C . PHE B 1 81 ? -9.289 -3.887 2.258 1 94.75 81 PHE B C 1
ATOM 1508 O O . PHE B 1 81 ? -8.18 -3.537 2.67 1 94.75 81 PHE B O 1
ATOM 1515 N N . LYS B 1 82 ? -9.859 -4.934 2.641 1 95.31 82 LYS B N 1
ATOM 1516 C CA . LYS B 1 82 ? -9.219 -5.832 3.6 1 95.31 82 LYS B CA 1
ATOM 1517 C C . LYS B 1 82 ? -7.863 -6.301 3.092 1 95.31 82 LYS B C 1
ATOM 1519 O O . LYS B 1 82 ? -6.898 -6.379 3.857 1 95.31 82 LYS B O 1
ATOM 1524 N N . PHE B 1 83 ? -7.859 -6.562 1.857 1 96.69 83 PHE B N 1
ATOM 1525 C CA . PHE B 1 83 ? -6.633 -7.051 1.24 1 96.69 83 PHE B CA 1
ATOM 1526 C C . PHE B 1 83 ? -5.57 -5.961 1.201 1 96.69 83 PHE B C 1
ATOM 1528 O O . PHE B 1 83 ? -4.441 -6.168 1.647 1 96.69 83 PHE B O 1
ATOM 1535 N N . LEU B 1 84 ? -5.961 -4.797 0.706 1 97.38 84 LEU B N 1
ATOM 1536 C CA . LEU B 1 84 ? -4.996 -3.721 0.494 1 97.38 84 LEU B CA 1
ATOM 1537 C C . LEU B 1 84 ? -4.527 -3.143 1.825 1 97.38 84 LEU B C 1
ATOM 1539 O O . LEU B 1 84 ? -3.393 -2.674 1.938 1 97.38 84 LEU B O 1
ATOM 1543 N N . LYS B 1 85 ? -5.383 -3.227 2.838 1 96.75 85 LYS B N 1
ATOM 1544 C CA . LYS B 1 85 ? -4.973 -2.777 4.164 1 96.75 85 LYS B CA 1
ATOM 1545 C C . LYS B 1 85 ? -3.752 -3.549 4.656 1 96.75 85 LYS B C 1
ATOM 1547 O O . LYS B 1 85 ? -2.891 -2.99 5.34 1 96.75 85 LYS B O 1
ATOM 1552 N N . GLU B 1 86 ? -3.666 -4.766 4.387 1 97.12 86 GLU B N 1
ATOM 1553 C CA . GLU B 1 86 ? -2.5 -5.578 4.73 1 97.12 86 GLU B CA 1
ATOM 1554 C C . GLU B 1 86 ? -1.314 -5.25 3.83 1 97.12 86 GLU B C 1
ATOM 1556 O O . GLU B 1 86 ? -0.193 -5.07 4.312 1 97.12 86 GLU B O 1
ATOM 1561 N N . VAL B 1 87 ? -1.615 -5.121 2.561 1 98.06 87 VAL B N 1
ATOM 1562 C CA . VAL B 1 87 ? -0.55 -4.93 1.581 1 98.06 87 VAL B CA 1
ATOM 1563 C C . VAL B 1 87 ? 0.203 -3.637 1.879 1 98.06 87 VAL B C 1
ATOM 1565 O O . VAL B 1 87 ? 1.428 -3.578 1.745 1 98.06 87 VAL B O 1
ATOM 1568 N N . THR B 1 88 ? -0.545 -2.578 2.297 1 98.12 88 THR B N 1
ATOM 1569 C CA . THR B 1 88 ? 0.079 -1.28 2.535 1 98.12 88 THR B CA 1
ATOM 1570 C C . THR B 1 88 ? 1.034 -1.35 3.723 1 98.12 88 THR B C 1
ATOM 1572 O O . THR B 1 88 ? 1.912 -0.498 3.871 1 98.12 88 THR B O 1
ATOM 1575 N N . ARG B 1 89 ? 0.949 -2.408 4.512 1 97.5 89 ARG B N 1
ATOM 1576 C CA . ARG B 1 89 ? 1.82 -2.561 5.672 1 97.5 89 ARG B CA 1
ATOM 1577 C C . ARG B 1 89 ? 3.125 -3.25 5.293 1 97.5 89 ARG B C 1
ATOM 1579 O O . ARG B 1 89 ? 4.086 -3.248 6.066 1 97.5 89 ARG B O 1
ATOM 1586 N N . TYR B 1 90 ? 3.15 -3.838 4.246 1 98.06 90 TYR B N 1
ATOM 1587 C CA . TYR B 1 90 ? 4.336 -4.598 3.875 1 98.06 90 TYR B CA 1
ATOM 1588 C C . TYR B 1 90 ? 5.469 -3.67 3.443 1 98.06 90 TYR B C 1
ATOM 1590 O O . TYR B 1 90 ? 5.242 -2.715 2.699 1 98.06 90 TYR B O 1
ATOM 1598 N N . LYS B 1 91 ? 6.602 -3.986 3.939 1 97.81 91 LYS B N 1
ATOM 1599 C CA . LYS B 1 91 ? 7.809 -3.318 3.457 1 97.81 91 LYS B CA 1
ATOM 1600 C C . LYS B 1 91 ? 8.102 -3.691 2.006 1 97.81 91 LYS B C 1
ATOM 1602 O O . LYS B 1 91 ? 7.676 -4.75 1.535 1 97.81 91 LYS B O 1
ATOM 1607 N N . ARG B 1 92 ? 8.781 -2.732 1.388 1 98 92 ARG B N 1
ATOM 1608 C CA . ARG B 1 92 ? 9.156 -2.992 0.002 1 98 92 ARG B CA 1
ATOM 1609 C C . ARG B 1 92 ? 10.672 -3.021 -0.156 1 98 92 ARG B C 1
ATOM 1611 O O . ARG B 1 92 ? 11.367 -2.08 0.245 1 98 92 ARG B O 1
ATOM 1618 N N . ALA B 1 93 ? 11.156 -4.055 -0.756 1 97 93 ALA B N 1
ATOM 1619 C CA . ALA B 1 93 ? 12.594 -4.137 -1.012 1 97 93 ALA B CA 1
ATOM 1620 C C . ALA B 1 93 ? 13.016 -3.133 -2.08 1 97 93 ALA B C 1
ATOM 1622 O O . ALA B 1 93 ? 14.141 -2.627 -2.055 1 97 93 ALA B O 1
ATOM 1623 N N . SER B 1 94 ? 12.141 -2.85 -3.006 1 96.94 94 SER B N 1
ATOM 1624 C CA . SER B 1 94 ? 12.414 -1.896 -4.074 1 96.94 94 SER B CA 1
ATOM 1625 C C . SER B 1 94 ? 11.703 -0.57 -3.826 1 96.94 94 SER B C 1
ATOM 1627 O O . SER B 1 94 ? 10.477 -0.536 -3.678 1 96.94 94 SER B O 1
ATOM 1629 N N . THR B 1 95 ? 12.391 0.49 -3.936 1 97.06 95 THR B N 1
ATOM 1630 C CA . THR B 1 95 ? 11.805 1.818 -3.785 1 97.06 95 THR B CA 1
ATOM 1631 C C . THR B 1 95 ? 11.055 2.225 -5.047 1 97.06 95 THR B C 1
ATOM 1633 O O . THR B 1 95 ? 10.289 3.195 -5.039 1 97.06 95 THR B O 1
ATOM 1636 N N . GLU B 1 96 ? 11.188 1.427 -6.043 1 96.81 96 GLU B N 1
ATOM 1637 C CA . GLU B 1 96 ? 10.531 1.724 -7.312 1 96.81 96 GLU B CA 1
ATOM 1638 C C . GLU B 1 96 ? 9.227 0.945 -7.453 1 96.81 96 GLU B C 1
ATOM 1640 O O . GLU B 1 96 ? 8.453 1.191 -8.375 1 96.81 96 GLU B O 1
ATOM 1645 N N . ALA B 1 97 ? 8.938 0.071 -6.566 1 97.69 97 ALA B N 1
ATOM 1646 C CA . ALA B 1 97 ? 7.84 -0.886 -6.719 1 97.69 97 ALA B CA 1
ATOM 1647 C C . ALA B 1 97 ? 6.488 -0.2 -6.574 1 97.69 97 ALA B C 1
ATOM 1649 O O . ALA B 1 97 ? 6.242 0.498 -5.586 1 97.69 97 ALA B O 1
ATOM 1650 N N . GLU B 1 98 ? 5.645 -0.378 -7.543 1 98.12 98 GLU B N 1
ATOM 1651 C CA . GLU B 1 98 ? 4.227 -0.023 -7.523 1 98.12 98 GLU B CA 1
ATOM 1652 C C . GLU B 1 98 ? 3.35 -1.265 -7.395 1 98.12 98 GLU B C 1
ATOM 1654 O O . GLU B 1 98 ? 3.584 -2.271 -8.062 1 98.12 98 GLU B O 1
ATOM 1659 N N . VAL B 1 99 ? 2.445 -1.259 -6.516 1 98.12 99 VAL B N 1
ATOM 1660 C CA . VAL B 1 99 ? 1.453 -2.324 -6.422 1 98.12 99 VAL B CA 1
ATOM 1661 C C . VAL B 1 99 ? 0.106 -1.825 -6.934 1 98.12 99 VAL B C 1
ATOM 1663 O O . VAL B 1 99 ? -0.492 -0.92 -6.348 1 98.12 99 VAL B O 1
ATOM 1666 N N . ILE B 1 100 ? -0.356 -2.42 -7.988 1 97.38 100 ILE B N 1
ATOM 1667 C CA . ILE B 1 100 ? -1.56 -1.988 -8.695 1 97.38 100 ILE B CA 1
ATOM 1668 C C . ILE B 1 100 ? -2.656 -3.039 -8.531 1 97.38 100 ILE B C 1
ATOM 1670 O O . ILE B 1 100 ? -2.492 -4.184 -8.953 1 97.38 100 ILE B O 1
ATOM 1674 N N . CYS B 1 101 ? -3.699 -2.645 -7.883 1 96.69 101 CYS B N 1
ATOM 1675 C CA . CYS B 1 101 ? -4.816 -3.551 -7.645 1 96.69 101 CYS B CA 1
ATOM 1676 C C . CYS B 1 101 ? -6.031 -3.15 -8.477 1 96.69 101 CYS B C 1
ATOM 1678 O O . CYS B 1 101 ? -6.449 -1.992 -8.453 1 96.69 101 CYS B O 1
ATOM 1680 N N . VAL B 1 102 ? -6.562 -4.164 -9.133 1 91.56 102 VAL B N 1
ATOM 1681 C CA . VAL B 1 102 ? -7.723 -3.949 -9.992 1 91.56 102 VAL B CA 1
ATOM 1682 C C . VAL B 1 102 ? -8.867 -4.855 -9.539 1 91.56 102 VAL B C 1
ATOM 1684 O O . VAL B 1 102 ? -8.68 -6.059 -9.359 1 91.56 102 VAL B O 1
ATOM 1687 N N . LEU B 1 103 ? -10.078 -4.551 -9.133 1 87.25 103 LEU B N 1
ATOM 1688 C CA . LEU B 1 103 ? -11.242 -5.332 -8.727 1 87.25 103 LEU B CA 1
ATOM 1689 C C . LEU B 1 103 ? -12.141 -5.637 -9.922 1 87.25 103 LEU B C 1
ATOM 1691 O O . LEU B 1 103 ? -12.656 -6.746 -10.039 1 87.25 103 LEU B O 1
ATOM 1695 N N . ASN B 1 104 ? -12.516 -4.676 -10.844 1 73.5 104 ASN B N 1
ATOM 1696 C CA . ASN B 1 104 ? -13.352 -4.879 -12.023 1 73.5 104 ASN B CA 1
ATOM 1697 C C . ASN B 1 104 ? -12.695 -4.309 -13.281 1 73.5 104 ASN B C 1
ATOM 1699 O O . ASN B 1 104 ? -11.789 -3.479 -13.195 1 73.5 104 ASN B O 1
ATOM 1703 N N . GLU B 1 105 ? -12.852 -5.09 -14.297 1 62.06 105 GLU B N 1
ATOM 1704 C CA . GLU B 1 105 ? -12.266 -4.711 -15.578 1 62.06 105 GLU B CA 1
ATOM 1705 C C . GLU B 1 105 ? -12.422 -3.217 -15.836 1 62.06 105 GLU B C 1
ATOM 1707 O O . GLU B 1 105 ? -11.641 -2.623 -16.578 1 62.06 105 GLU B O 1
ATOM 1712 N N . GLU B 1 106 ? -13.398 -2.686 -15.25 1 56.03 106 GLU B N 1
ATOM 1713 C CA . GLU B 1 106 ? -13.625 -1.277 -15.57 1 56.03 106 GLU B CA 1
ATOM 1714 C C . GLU B 1 106 ? -12.523 -0.397 -14.977 1 56.03 106 GLU B C 1
ATOM 1716 O O . GLU B 1 106 ? -12.25 0.687 -15.484 1 56.03 106 GLU B O 1
ATOM 1721 N N . ASP B 1 107 ? -11.992 -0.777 -13.875 1 58.41 107 ASP B N 1
ATOM 1722 C CA . ASP B 1 107 ? -11.023 0.031 -13.141 1 58.41 107 ASP B CA 1
ATOM 1723 C C . ASP B 1 107 ? -9.656 0.001 -13.82 1 58.41 107 ASP B C 1
ATOM 1725 O O . ASP B 1 107 ? -8.766 0.779 -13.469 1 58.41 107 ASP B O 1
ATOM 1729 N N . GLU B 1 108 ? -9.305 -0.885 -14.727 1 51.56 108 GLU B N 1
ATOM 1730 C CA . GLU B 1 108 ? -8.031 -0.935 -15.438 1 51.56 108 GLU B CA 1
ATOM 1731 C C . GLU B 1 108 ? -7.816 0.327 -16.266 1 51.56 108 GLU B C 1
ATOM 1733 O O . GLU B 1 108 ? -6.676 0.745 -16.484 1 51.56 108 GLU B O 1
ATOM 1738 N N . ALA B 1 109 ? -8.969 0.892 -16.875 1 46.16 109 ALA B N 1
ATOM 1739 C CA . ALA B 1 109 ? -8.914 1.984 -17.844 1 46.16 109 ALA B CA 1
ATOM 1740 C C . ALA B 1 109 ? -8.844 3.338 -17.141 1 46.16 109 ALA B C 1
ATOM 1742 O O . ALA B 1 109 ? -8.648 4.367 -17.781 1 46.16 109 ALA B O 1
ATOM 1743 N N . SER B 1 110 ? -9.023 3.443 -15.961 1 39.69 110 SER B N 1
ATOM 1744 C CA . SER B 1 110 ? -9.086 4.777 -15.375 1 39.69 110 SER B CA 1
ATOM 1745 C C . SER B 1 110 ? -7.707 5.242 -14.914 1 39.69 110 SER B C 1
ATOM 1747 O O . SER B 1 110 ? -6.898 4.438 -14.453 1 39.69 110 SER B O 1
#

Nearest PDB structures (foldseek):
  8fvu-assembly1_A  TM=4.961E-01  e=1.817E-02  Homo sapiens
  4k17-assembly1_A  TM=4.964E-01  e=4.449E-01  Mus musculus
  4kxf-assembly6_L  TM=4.308E-01  e=6.962E-01  Mus musculus
  1q8j-assembly2_B  TM=5.803E-01  e=3.231E+00  Thermotoga maritima
  6djb-assembly1_A  TM=3.565E-01  e=8.991E-01  Homo sapiens

Foldseek 3Di:
DPPDLQALEEEDADLVVPVVVCVVVVHDPLSSLQSHAEYEYHAAALDPSVLVSLLCSQARRQNYQEYEYEHHQVDDVVSVCVSVVSNVPHDGNYPNYDYHYDRDPVRVVD/DPPDLQDLAEEDADLVVPVVVCVVVVHDPLSNLQSHAEYEYHAAALDPSVLVSLLCSQARRLNYQEYEYEHHQVDDVVSVCVSVVSNVPHDGNYPNYDYHYDRDPVRVVD

Radius of gyration: 18.29 Å; Cα contacts (8 Å, |Δi|>4): 430; chains: 2; bounding box: 36×55×40 Å

pLDDT: mean 84.33, std 15.29, range [38.84, 98.12]

Secondary structure (DSSP, 8-state):
----TT--EEEESSTHHHHHHHHHHT--HHHHHHH--EEEEEEE---HHHHHHHHHHHHH-TT--EEEEEE-TT--HHHHHHHHHHHTTS--S-TT-EEEEESSGGGG--/----TT--EEEESSTHHHHHHHHHHT--HHHHHHH--EEEEEEE---HHHHHHHHHHHHH-TT--EEEEEE-TT--HHHHHHHHHHHTTS--S-TT-EEEEESSGGGG--

Sequence (220 aa):
MWPSADSGLLQIEVIDSLQLLLEAEGVPAASFFQCLEELCMNGCQGTQVELDLVRWVITSSRRLRRMYIKMADI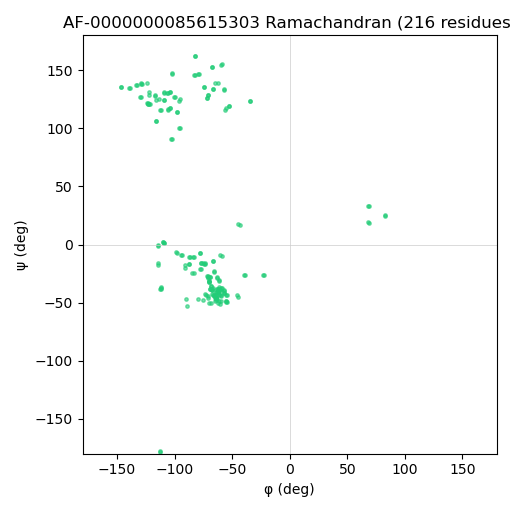LDSREGFKFLKEVTRYKRASTEAEVICVLNEEDEASMWPSADSGLLQIEVIDSLQLLLEAEGVPAASFFQCLEELCMNGCQGTQVELDLVRWVITSSRRLRRMYIKMADILDSREGFKFLKEVTRYKRASTEAEVICVLNEEDEAS

Solvent-accessible surface area (backbone atoms only — not comparable to full-atom values): 11275 Å² total; per-residue (Å²): 128,78,43,55,95,82,43,27,47,41,77,40,64,48,71,76,42,55,62,52,49,29,59,74,67,68,44,56,66,70,65,49,30,51,54,29,26,31,39,35,39,35,60,40,82,73,45,68,70,50,50,51,48,53,48,50,48,41,48,50,11,53,48,22,41,37,35,37,39,31,36,24,75,90,51,50,45,52,54,45,22,61,46,46,45,54,56,36,42,44,40,30,50,16,49,60,30,22,38,44,65,32,51,48,83,70,57,70,79,105,130,78,43,53,91,81,44,28,47,43,79,40,64,48,71,74,43,56,60,54,48,29,59,72,68,68,44,56,66,70,64,49,27,53,52,29,25,31,38,34,38,34,60,41,82,71,44,66,71,50,50,51,49,52,47,50,49,41,48,52,11,52,48,24,41,37,35,37,38,31,35,24,75,89,54,50,47,53,55,48,22,60,46,46,44,54,56,36,42,44,41,32,49,17,47,60,30,23,38,44,66,32,54,48,83,71,58,72,78,106